Protein AF-A0A8S1QCT7-F1 (afdb_monomer_lite)

Sequence (246 aa):
MRPGEIFQKFISQTQDFIPQKNQSYTLQEDLKIILALKDIDIVQSKNFKEIEENQTVKRTYNSIKNRYMDYLQCLTEQNMEQIAQHLNQQGLVGYMLFSNTQPREFIKIVNLDPKMMEKEKKKLDEELDINKIQKGKIEHRKSNDPTFPKNDFDKFSIEDLDQVFSLLADYKGVPKAYLVERLHQLSGNFEDLDGFLKTNDDTYCFLEEEDHLLKEDHNKESPAIRLLIRKKGISRVQRRLKYLGK

Secondary structure (DSSP, 8-state):
--HHHHHHHHHHTSPPP-PPTTPPPPHHHHHHHHHHHTT-SS--HHHHHHHHHTTSSSS-HHHHHHHHHHTGGG--HHHHHHHHHHHHHHTT-SEEEE-SSSSP-EEEEESS-HHHHHHHHHHHHHHHHHHHHHHTTS--S----TTS----GGG--HHHHHHHHHHHHHHHTS-HHHHHHHHHHTTT-HHHHHHHHHH--TTSSPPHHHHHHHHH---TT-HHHHHHHHHH-HHHHHHHHHHTT-

Radius of gyration: 26.84 Å; chains: 1; bounding box: 62×56×61 Å

Foldseek 3Di:
DQLLVLLCVQLVVDDADDDDPPFADFLSNLSLLCNLCVPPPDDDLVSLVVCCVVPSDVDDSVVSVCCCVQPVVPDDSVNSVQSSVCCVVPNRAFDFDWDPDPSIHTDHTDNDTPVVVVVVVVVVVVVVVVVVVVVVPDPPPDPDDPPDDDPPVVPCDPVNVVVVLVVVCVVLVHDSVVLVVQCVQQLNDPVLSVVCSVPVDCLRGHDPVNVVCLVPDPDCPDPSNVVNCVSNNPVSSVSSNVSVPD

Structure (mmCIF, N/CA/C/O backbone):
data_AF-A0A8S1QCT7-F1
#
_entry.id   AF-A0A8S1QCT7-F1
#
loop_
_atom_site.group_PDB
_atom_site.id
_atom_site.type_symbol
_atom_site.label_atom_id
_atom_site.label_alt_id
_atom_site.label_comp_id
_atom_site.label_asym_id
_atom_site.label_entity_id
_atom_site.label_seq_id
_atom_site.pdbx_PDB_ins_code
_atom_site.Cartn_x
_atom_site.Cartn_y
_atom_site.Cartn_z
_atom_site.occupancy
_atom_site.B_iso_or_equiv
_atom_site.auth_seq_id
_atom_site.auth_comp_id
_atom_site.auth_asym_id
_atom_site.auth_atom_id
_atom_site.pdbx_PDB_model_num
ATOM 1 N N . MET A 1 1 ? -30.820 -7.724 5.650 1.00 58.38 1 MET A N 1
ATOM 2 C CA . MET A 1 1 ? -30.055 -7.163 6.783 1.00 58.38 1 MET A CA 1
ATOM 3 C C . MET A 1 1 ? -29.030 -6.224 6.185 1.00 58.38 1 MET A C 1
ATOM 5 O O . MET A 1 1 ? -28.316 -6.652 5.284 1.00 58.38 1 MET A O 1
ATOM 9 N N . ARG A 1 2 ? -29.016 -4.953 6.584 1.00 77.75 2 ARG A N 1
ATOM 10 C CA . ARG A 1 2 ? -28.026 -3.992 6.073 1.00 77.75 2 ARG A CA 1
ATOM 11 C C . ARG A 1 2 ? -26.628 -4.378 6.585 1.00 77.75 2 ARG A C 1
ATOM 13 O O . ARG A 1 2 ? -26.549 -4.902 7.697 1.00 77.75 2 ARG A O 1
ATOM 20 N N . PRO A 1 3 ? -25.531 -4.112 5.849 1.00 75.88 3 PRO A N 1
ATOM 21 C CA . PRO A 1 3 ? -24.179 -4.475 6.288 1.00 75.88 3 PRO A CA 1
ATOM 22 C C . PRO A 1 3 ? -23.865 -4.037 7.728 1.00 75.88 3 PRO A C 1
ATOM 24 O O . PRO A 1 3 ? -23.393 -4.838 8.529 1.00 75.88 3 PRO A O 1
ATOM 27 N N . GLY A 1 4 ? -24.263 -2.820 8.115 1.00 80.12 4 GLY A N 1
ATOM 28 C CA . GLY A 1 4 ? -24.076 -2.318 9.482 1.00 80.12 4 GLY A CA 1
ATOM 29 C C . GLY A 1 4 ? -24.800 -3.121 10.576 1.00 80.12 4 GLY A C 1
ATOM 30 O O . GLY A 1 4 ? -24.271 -3.263 11.676 1.00 80.12 4 GLY A O 1
ATOM 31 N N . GLU A 1 5 ? -25.969 -3.700 10.288 1.00 84.81 5 GLU A N 1
ATOM 32 C CA . GLU A 1 5 ? -26.709 -4.552 11.237 1.00 84.81 5 GLU A CA 1
ATOM 33 C C . GLU A 1 5 ? -25.980 -5.886 11.457 1.00 84.81 5 GLU A C 1
ATOM 35 O O . GLU A 1 5 ? -25.914 -6.394 12.578 1.00 84.81 5 GLU A O 1
ATOM 40 N N . ILE A 1 6 ? -25.375 -6.431 10.395 1.00 84.62 6 ILE A N 1
ATOM 41 C CA . ILE A 1 6 ? -24.541 -7.637 10.471 1.00 84.62 6 ILE A CA 1
ATOM 42 C C . ILE A 1 6 ? -23.305 -7.343 11.323 1.00 84.62 6 ILE A C 1
ATOM 44 O O . ILE A 1 6 ? -22.967 -8.124 12.210 1.00 84.62 6 ILE A O 1
ATOM 48 N N . PHE A 1 7 ? -22.668 -6.189 11.122 1.00 90.69 7 PHE A N 1
ATOM 49 C CA . PHE A 1 7 ? -21.470 -5.815 11.874 1.00 90.69 7 PHE A CA 1
ATOM 50 C C . PHE A 1 7 ? -21.785 -5.698 13.368 1.00 90.69 7 PHE A C 1
ATOM 52 O O . PHE A 1 7 ? -21.088 -6.290 14.191 1.00 90.69 7 PHE A O 1
ATOM 59 N N . GLN A 1 8 ? -22.876 -5.009 13.723 1.00 89.50 8 GLN A N 1
ATOM 60 C CA . GLN A 1 8 ? -23.321 -4.885 15.114 1.00 89.50 8 GLN A CA 1
ATOM 61 C C . GLN A 1 8 ? -23.615 -6.244 15.752 1.00 89.50 8 GLN A C 1
ATOM 63 O O . GLN A 1 8 ? -23.176 -6.492 16.877 1.00 89.50 8 GLN A O 1
ATOM 68 N N . LYS A 1 9 ? -24.300 -7.140 15.028 1.00 90.19 9 LYS A N 1
ATOM 69 C CA . LYS A 1 9 ? -24.587 -8.500 15.500 1.00 90.19 9 LYS A CA 1
ATOM 70 C C . LYS A 1 9 ? -23.303 -9.221 15.912 1.00 90.19 9 LYS A C 1
ATOM 72 O O . LYS A 1 9 ? -23.226 -9.701 17.038 1.00 90.19 9 LYS A O 1
ATOM 77 N N . PHE A 1 10 ? -22.290 -9.249 15.047 1.00 88.38 10 PHE A N 1
ATOM 78 C CA . PHE A 1 10 ? -21.029 -9.930 15.350 1.00 88.38 10 PHE A CA 1
ATOM 79 C C . PHE A 1 10 ? -20.237 -9.235 16.464 1.00 88.38 10 PHE A C 1
ATOM 81 O O . PHE A 1 10 ? -19.787 -9.897 17.397 1.00 88.38 10 PHE A O 1
ATOM 88 N N . ILE A 1 11 ? -20.110 -7.905 16.430 1.00 89.19 11 ILE A N 1
ATOM 89 C CA . ILE A 1 11 ? -19.357 -7.164 17.454 1.00 89.19 11 ILE A CA 1
ATOM 90 C C . ILE A 1 11 ? -19.970 -7.334 18.851 1.00 89.19 11 ILE A C 1
ATOM 92 O O . ILE A 1 11 ? -19.227 -7.532 19.808 1.00 89.19 11 ILE A O 1
ATOM 96 N N . SER A 1 12 ? -21.302 -7.339 18.973 1.00 86.25 12 SER A N 1
ATOM 97 C CA . SER A 1 12 ? -21.996 -7.501 20.263 1.00 86.25 12 SER A CA 1
ATOM 98 C C . SER A 1 12 ? -21.792 -8.868 20.933 1.00 86.25 12 SER A C 1
ATOM 100 O O . SER A 1 12 ? -21.955 -8.989 22.143 1.00 86.25 12 SER A O 1
ATOM 102 N N . GLN A 1 13 ? -21.429 -9.895 20.161 1.00 82.25 13 GLN A N 1
ATOM 103 C CA . GLN A 1 13 ? -21.280 -11.276 20.635 1.00 82.25 13 GLN A CA 1
ATOM 104 C C . GLN A 1 13 ? -19.834 -11.639 20.991 1.00 82.25 13 GLN A C 1
ATOM 106 O O . GLN A 1 13 ? -19.554 -12.780 21.356 1.00 82.25 13 GLN A O 1
ATOM 111 N N . THR A 1 14 ? -18.905 -10.693 20.862 1.00 78.62 14 THR A N 1
ATOM 112 C CA . THR A 1 14 ? -17.472 -10.990 20.871 1.00 78.62 14 THR A CA 1
ATOM 113 C C . THR A 1 14 ? -16.796 -10.404 22.095 1.00 78.62 14 THR A C 1
ATOM 115 O O . THR A 1 14 ? -17.057 -9.266 22.476 1.00 78.62 14 THR A O 1
ATOM 118 N N . GLN A 1 15 ? -15.896 -11.180 22.699 1.00 74.31 15 GLN A N 1
ATOM 119 C CA . GLN A 1 15 ? -15.052 -10.698 23.787 1.00 74.31 15 GLN A CA 1
ATOM 120 C C . GLN A 1 15 ? -14.052 -9.648 23.290 1.00 74.31 15 GLN A C 1
ATOM 122 O O . GLN A 1 15 ? -13.696 -9.590 22.108 1.00 74.31 15 GLN A O 1
ATOM 127 N N . ASP A 1 16 ? -13.579 -8.812 24.208 1.00 71.44 16 ASP A N 1
ATOM 128 C CA . ASP A 1 16 ? -12.587 -7.803 23.870 1.00 71.44 16 ASP A CA 1
ATOM 129 C C . ASP A 1 16 ? -11.237 -8.432 23.539 1.00 71.44 16 ASP A C 1
ATOM 131 O O . ASP A 1 16 ? -10.590 -9.081 24.362 1.00 71.44 16 ASP A O 1
ATOM 135 N N . PHE A 1 17 ? -10.790 -8.182 22.312 1.00 72.62 17 PHE A N 1
ATOM 136 C CA . PHE A 1 17 ? -9.464 -8.547 21.855 1.00 72.62 17 PHE A CA 1
ATOM 137 C C . PHE A 1 17 ? -8.420 -7.566 22.401 1.00 72.62 17 PHE A C 1
ATOM 139 O O . PHE A 1 17 ? -8.595 -6.345 22.352 1.00 72.62 17 PHE A O 1
ATOM 146 N N . ILE A 1 18 ? -7.312 -8.102 22.919 1.00 70.62 18 ILE A N 1
ATOM 147 C CA . ILE A 1 18 ? -6.161 -7.307 23.354 1.00 70.62 18 ILE A CA 1
ATOM 148 C C . ILE A 1 18 ? -5.083 -7.407 22.272 1.00 70.62 18 ILE A C 1
ATOM 150 O O . ILE A 1 18 ? -4.455 -8.461 22.150 1.00 70.62 18 ILE A O 1
ATOM 154 N N . PRO A 1 19 ? -4.847 -6.341 21.488 1.00 70.12 19 PRO A N 1
ATOM 155 C CA . PRO A 1 19 ? -3.848 -6.371 20.435 1.00 70.12 19 PRO A CA 1
ATOM 156 C C . PRO A 1 19 ? -2.448 -6.505 21.030 1.00 70.12 19 PRO A C 1
ATOM 158 O O . PRO A 1 19 ? -2.099 -5.838 22.007 1.00 70.12 19 PRO A O 1
ATOM 161 N N . GLN A 1 20 ? -1.614 -7.345 20.418 1.00 73.31 20 GLN A N 1
ATOM 162 C CA . GLN A 1 20 ? -0.202 -7.408 20.780 1.00 73.31 20 GLN A CA 1
ATOM 163 C C . GLN A 1 20 ? 0.565 -6.243 20.145 1.00 73.31 20 GLN A C 1
ATOM 165 O O . GLN A 1 20 ? 0.198 -5.696 19.098 1.00 73.31 20 GLN A O 1
ATOM 170 N N . LYS A 1 21 ? 1.687 -5.871 20.767 1.00 68.06 21 LYS A N 1
ATOM 171 C CA . LYS A 1 21 ? 2.562 -4.807 20.266 1.00 68.06 21 LYS A CA 1
ATOM 172 C C . LYS A 1 21 ? 2.997 -5.122 18.826 1.00 68.06 21 LYS A C 1
ATOM 174 O O . LYS A 1 21 ? 3.448 -6.224 18.537 1.00 68.06 21 LYS A O 1
ATOM 179 N N . ASN A 1 22 ? 2.884 -4.135 17.936 1.00 72.69 22 ASN A N 1
ATOM 180 C CA . ASN A 1 22 ? 3.198 -4.212 16.501 1.00 72.69 22 ASN A CA 1
ATOM 181 C C . ASN A 1 22 ? 2.264 -5.057 15.610 1.00 72.69 22 ASN A C 1
ATOM 183 O O . ASN A 1 22 ? 2.519 -5.104 14.403 1.00 72.69 22 ASN A O 1
ATOM 187 N N . GLN A 1 23 ? 1.170 -5.630 16.120 1.00 82.75 23 GLN A N 1
ATOM 188 C CA . GLN A 1 23 ? 0.182 -6.316 15.274 1.00 82.75 23 GLN A CA 1
ATOM 189 C C . GLN A 1 23 ? -0.594 -5.354 14.371 1.00 82.75 23 GLN A C 1
ATOM 191 O O . GLN A 1 23 ? -0.775 -4.171 14.699 1.00 82.75 23 GLN A O 1
ATOM 196 N N . SER A 1 24 ? -1.043 -5.873 13.229 1.00 89.81 24 SER A N 1
ATOM 197 C CA . SER A 1 24 ? -1.979 -5.177 12.340 1.00 89.81 24 SER A CA 1
ATOM 198 C C . SER A 1 24 ? -3.357 -5.009 12.989 1.00 89.81 24 SER A C 1
ATOM 200 O O . SER A 1 24 ? -3.640 -5.623 14.018 1.00 89.81 24 SER A O 1
ATOM 202 N N . TYR A 1 25 ? -4.194 -4.145 12.409 1.00 93.06 25 TYR A N 1
ATOM 203 C CA . TYR A 1 25 ? -5.595 -4.006 12.811 1.00 93.06 25 TYR A CA 1
ATOM 204 C C . TYR A 1 25 ? -6.364 -5.262 12.419 1.00 93.06 25 TYR A C 1
ATOM 206 O O . TYR A 1 25 ? -6.358 -5.653 11.252 1.00 93.06 25 TYR A O 1
ATOM 214 N N . THR A 1 26 ? -6.996 -5.894 13.399 1.00 93.00 26 THR A N 1
ATOM 215 C CA . THR A 1 26 ? -7.905 -7.019 13.165 1.00 93.00 26 THR A CA 1
ATOM 216 C C . THR A 1 26 ? -9.209 -6.537 12.535 1.00 93.00 26 THR A C 1
ATOM 218 O O . THR A 1 26 ? -9.598 -5.377 12.690 1.00 93.00 26 THR A O 1
ATOM 221 N N . LEU A 1 27 ? -9.931 -7.450 11.882 1.00 93.56 27 LEU A N 1
ATOM 222 C CA . LEU A 1 27 ? -11.265 -7.172 11.350 1.00 93.56 27 LEU A CA 1
ATOM 223 C C . LEU A 1 27 ? -12.211 -6.656 12.447 1.00 93.56 27 LEU A C 1
ATOM 225 O O . LEU A 1 27 ? -12.970 -5.722 12.213 1.00 93.56 27 LEU A O 1
ATOM 229 N N . GLN A 1 28 ? -12.129 -7.207 13.662 1.00 92.75 28 GLN A N 1
ATOM 230 C CA . GLN A 1 28 ? -12.916 -6.736 14.805 1.00 92.75 28 GLN A CA 1
ATOM 231 C C . GLN A 1 28 ? -12.634 -5.261 15.133 1.00 9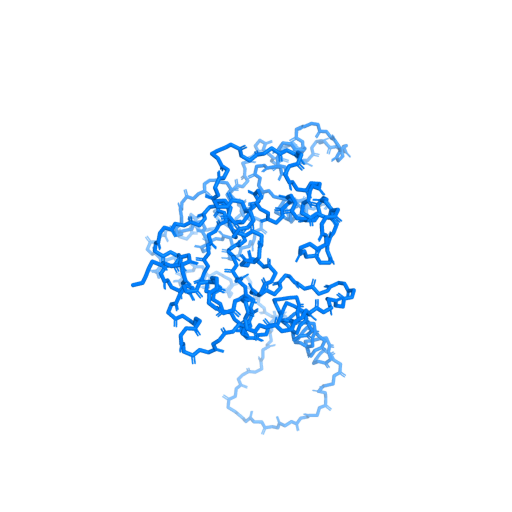2.75 28 GLN A C 1
ATOM 233 O O . GLN A 1 28 ? -13.573 -4.497 15.344 1.00 92.75 28 GLN A O 1
ATOM 238 N N . GLU A 1 29 ? -11.363 -4.851 15.179 1.00 93.62 29 GLU A N 1
ATOM 239 C CA . GLU A 1 29 ? -10.982 -3.458 15.452 1.00 93.62 29 GLU A CA 1
ATOM 240 C C . GLU A 1 29 ? -11.467 -2.513 14.347 1.00 93.62 29 GLU A C 1
ATOM 242 O O . GLU A 1 29 ? -12.072 -1.485 14.651 1.00 93.62 29 GLU A O 1
ATOM 247 N N . ASP A 1 30 ? -11.254 -2.877 13.078 1.00 94.69 30 ASP A N 1
ATOM 248 C CA . ASP A 1 30 ? -11.697 -2.069 11.936 1.00 94.69 30 ASP A CA 1
ATOM 249 C C . ASP A 1 30 ? -13.226 -1.880 11.951 1.00 94.69 30 ASP A C 1
ATOM 251 O O . ASP A 1 30 ? -13.719 -0.759 11.813 1.00 94.69 30 ASP A O 1
ATOM 255 N N . LEU A 1 31 ? -13.992 -2.944 12.217 1.00 94.12 31 LEU A N 1
ATOM 256 C CA . LEU A 1 31 ? -15.453 -2.878 12.312 1.00 94.12 31 LEU A CA 1
ATOM 257 C C . LEU A 1 31 ? -15.944 -2.041 13.496 1.00 94.12 31 LEU A C 1
ATOM 259 O O . LEU A 1 31 ? -16.925 -1.309 13.354 1.00 94.12 31 LEU A O 1
ATOM 263 N N . LYS A 1 32 ? -15.275 -2.110 14.655 1.00 93.62 32 LYS A N 1
ATOM 264 C CA . LYS A 1 32 ? -15.597 -1.247 15.802 1.00 93.62 32 LYS A CA 1
ATOM 265 C C . LYS A 1 32 ? -15.405 0.233 15.454 1.00 93.62 32 LYS A C 1
ATOM 267 O O . LYS A 1 32 ? -16.262 1.041 15.801 1.00 93.62 32 LYS A O 1
ATOM 272 N N . ILE A 1 33 ? -14.333 0.582 14.736 1.00 94.44 33 ILE A N 1
ATOM 273 C CA . ILE A 1 33 ? -14.080 1.961 14.283 1.00 94.44 33 ILE A CA 1
ATOM 274 C C . ILE A 1 33 ? -15.162 2.412 13.295 1.00 94.44 33 ILE A C 1
ATOM 276 O O . ILE A 1 33 ? -15.730 3.487 13.469 1.00 94.44 33 ILE A O 1
ATOM 280 N N . ILE A 1 34 ? -15.485 1.583 12.295 1.00 93.38 34 ILE A N 1
ATOM 281 C CA . ILE A 1 34 ? -16.537 1.878 11.309 1.00 93.38 34 ILE A CA 1
ATOM 282 C C . ILE A 1 34 ? -17.877 2.127 12.009 1.00 93.38 34 ILE A C 1
ATOM 284 O O . ILE A 1 34 ? -18.551 3.112 11.724 1.00 93.38 34 ILE A O 1
ATOM 288 N N . LEU A 1 35 ? -18.258 1.266 12.957 1.00 92.62 35 LEU A N 1
ATOM 289 C CA . LEU A 1 35 ? -19.513 1.405 13.695 1.00 92.62 35 LEU A CA 1
ATOM 290 C C . LEU A 1 35 ? -19.541 2.629 14.613 1.00 92.62 35 LEU A C 1
ATOM 292 O O . LEU A 1 35 ? -20.599 3.236 14.748 1.00 92.62 35 LEU A O 1
ATOM 296 N N . ALA A 1 36 ? -18.413 2.997 15.225 1.00 92.38 36 ALA A N 1
ATOM 297 C CA . ALA A 1 36 ? -18.314 4.192 16.063 1.00 92.38 36 ALA A CA 1
ATOM 298 C C . ALA A 1 36 ? -18.459 5.492 15.256 1.00 92.38 36 ALA A C 1
ATOM 300 O O . ALA A 1 36 ? -18.886 6.507 15.798 1.00 92.38 36 ALA A O 1
ATOM 301 N N . LEU A 1 37 ? -18.114 5.459 13.966 1.00 92.12 37 LEU A N 1
ATOM 302 C CA . LEU A 1 37 ? -18.153 6.618 13.073 1.00 92.12 37 LEU A CA 1
ATOM 303 C C . LEU A 1 37 ? -19.365 6.636 12.131 1.00 92.12 37 LEU A C 1
ATOM 305 O O . LEU A 1 37 ? -19.543 7.607 11.404 1.00 92.12 37 LEU A O 1
ATOM 309 N N . LYS A 1 38 ? -20.211 5.598 12.148 1.00 87.50 38 LYS A N 1
ATOM 310 C CA . LYS A 1 38 ? -21.277 5.394 11.151 1.00 87.50 38 LYS A CA 1
ATOM 311 C C . LYS A 1 38 ? -22.330 6.513 11.105 1.00 87.50 38 LYS A C 1
ATOM 313 O O . LYS A 1 38 ? -22.911 6.738 10.053 1.00 87.50 38 LYS A O 1
ATOM 318 N N . ASP A 1 39 ? -22.588 7.160 12.243 1.00 85.88 39 ASP A N 1
ATOM 319 C CA . ASP A 1 39 ? -23.624 8.191 12.400 1.00 85.88 39 ASP A CA 1
ATOM 320 C C . ASP A 1 39 ? -23.020 9.614 12.370 1.00 85.88 39 ASP A C 1
ATOM 322 O O . ASP A 1 39 ? -23.688 10.587 12.715 1.00 85.88 39 ASP A O 1
ATOM 326 N N . ILE A 1 40 ? -21.735 9.747 12.015 1.00 87.94 40 ILE A N 1
ATOM 327 C CA . ILE A 1 40 ? -21.024 11.028 11.960 1.00 87.94 40 ILE A CA 1
ATOM 328 C C . ILE A 1 40 ? -20.889 11.466 10.500 1.00 87.94 40 ILE A C 1
ATOM 330 O O . ILE A 1 40 ? -20.082 10.913 9.757 1.00 87.94 40 ILE A O 1
ATOM 334 N N . ASP A 1 41 ? -21.612 12.521 10.121 1.00 81.56 41 ASP A N 1
ATOM 335 C CA . ASP A 1 41 ? -21.573 13.068 8.756 1.00 81.56 41 ASP A CA 1
ATOM 336 C C . ASP A 1 41 ? -20.184 13.599 8.366 1.00 81.56 41 ASP A C 1
ATOM 338 O O . ASP A 1 41 ? -19.719 13.410 7.243 1.00 81.56 41 ASP A O 1
ATOM 342 N N . ILE A 1 42 ? -19.505 14.282 9.296 1.00 87.31 42 ILE A N 1
ATOM 343 C CA . ILE A 1 42 ? -18.172 14.857 9.080 1.00 87.31 42 ILE A CA 1
ATOM 344 C C . ILE A 1 42 ? -17.245 14.387 10.192 1.00 87.31 42 ILE A C 1
ATOM 346 O O . ILE A 1 42 ? -17.288 14.890 11.318 1.00 87.31 42 ILE A O 1
ATOM 350 N N . VAL A 1 43 ? -16.374 13.436 9.860 1.00 87.88 43 VAL A N 1
ATOM 351 C CA . VAL A 1 43 ? -15.398 12.892 10.805 1.00 87.88 43 VAL A CA 1
ATOM 352 C C . VAL A 1 43 ? -14.306 13.923 11.092 1.00 87.88 43 VAL A C 1
ATOM 354 O O . VAL A 1 43 ? -13.615 14.412 10.199 1.00 87.88 43 VAL A O 1
ATOM 357 N N . GLN A 1 44 ? -14.137 14.253 12.369 1.00 89.06 44 GLN A N 1
ATOM 358 C CA . GLN A 1 44 ? -13.178 15.230 12.872 1.00 89.06 44 GLN A CA 1
ATOM 359 C C . GLN A 1 44 ? -12.184 14.585 13.841 1.00 89.06 44 GLN A C 1
ATOM 361 O O . GLN A 1 44 ? -12.415 13.520 14.410 1.00 89.06 44 GLN A O 1
ATOM 366 N N . SER A 1 45 ? -11.078 15.287 14.114 1.00 88.88 45 SER A N 1
ATOM 367 C CA . SER A 1 45 ? -10.047 14.814 15.053 1.00 88.88 45 SER A CA 1
ATOM 368 C C . SER A 1 45 ? -10.596 14.481 16.451 1.00 88.88 45 SER A C 1
ATOM 370 O O . SER A 1 45 ? -10.078 13.586 17.109 1.00 88.88 45 SER A O 1
ATOM 372 N N . LYS A 1 46 ? -11.656 15.159 16.911 1.00 91.44 46 LYS A N 1
ATOM 373 C CA . LYS A 1 46 ? -12.291 14.861 18.207 1.00 91.44 46 LYS A CA 1
ATOM 374 C C . LYS A 1 46 ? -12.876 13.444 18.270 1.00 91.44 46 LYS A C 1
ATOM 376 O O . LYS A 1 46 ? -12.724 12.784 19.287 1.00 91.44 46 LYS A O 1
ATOM 381 N N . ASN A 1 47 ? -13.427 12.938 17.164 1.00 92.56 47 ASN A N 1
ATOM 382 C CA . ASN A 1 47 ? -14.076 11.628 17.136 1.00 92.56 47 ASN A CA 1
ATOM 383 C C . ASN A 1 47 ? -13.064 10.499 17.370 1.00 92.56 47 ASN A C 1
ATOM 385 O O . ASN A 1 47 ? -13.350 9.536 18.069 1.00 92.56 47 ASN A O 1
ATOM 389 N N . PHE A 1 48 ? -11.839 10.632 16.855 1.00 94.94 48 PHE A N 1
ATOM 390 C CA . PHE A 1 48 ? -10.793 9.636 17.107 1.00 94.94 48 PHE A CA 1
ATOM 391 C C . PHE A 1 48 ? -10.263 9.684 18.546 1.00 94.94 48 PHE A C 1
ATOM 393 O O . PHE A 1 48 ? -9.828 8.653 19.054 1.00 94.94 48 PHE A O 1
ATOM 400 N N . LYS A 1 49 ? -10.281 10.859 19.198 1.00 92.62 49 LYS A N 1
ATOM 401 C CA . LYS A 1 49 ? -9.934 10.973 20.624 1.00 92.62 49 LYS A CA 1
ATOM 402 C C . LYS A 1 49 ? -10.986 10.286 21.483 1.00 92.62 49 LYS A C 1
ATOM 404 O O . LYS A 1 49 ? -10.625 9.485 22.329 1.00 92.62 49 LYS A O 1
ATOM 409 N N . GLU A 1 50 ? -12.265 10.511 21.192 1.00 93.12 50 GLU A N 1
ATOM 410 C CA . GLU A 1 50 ? -13.373 9.833 21.874 1.00 93.12 50 GLU A CA 1
ATOM 411 C C . GLU A 1 50 ? -13.273 8.304 21.734 1.00 93.12 50 GLU A C 1
ATOM 413 O O . GLU A 1 50 ? -13.469 7.586 22.707 1.00 93.12 50 GLU A O 1
ATOM 418 N N . ILE A 1 51 ? -12.905 7.781 20.557 1.00 93.44 51 ILE A N 1
ATOM 419 C CA . ILE A 1 51 ? -12.704 6.332 20.348 1.00 93.44 51 ILE A CA 1
ATOM 420 C C . ILE A 1 51 ? -11.573 5.777 21.236 1.00 93.44 51 ILE A C 1
ATOM 422 O O . ILE A 1 51 ? -11.722 4.681 21.789 1.00 93.44 51 ILE A O 1
ATOM 426 N N . GLU A 1 52 ? -10.461 6.509 21.376 1.00 93.06 52 GLU A N 1
ATOM 427 C CA . GLU A 1 52 ? -9.337 6.147 22.256 1.00 93.06 52 GLU A CA 1
ATOM 428 C C . GLU A 1 52 ? -9.724 6.245 23.741 1.00 93.06 52 GLU A C 1
ATOM 430 O O . GLU A 1 52 ? -9.503 5.302 24.503 1.00 93.06 52 GLU A O 1
ATOM 435 N N . GLU A 1 53 ? -10.334 7.356 24.156 1.00 92.94 53 GLU A N 1
ATOM 436 C CA . GLU A 1 53 ? -10.754 7.619 25.538 1.00 92.94 53 GLU A CA 1
ATOM 437 C C . GLU A 1 53 ? -11.803 6.605 26.008 1.00 92.94 53 GLU A C 1
ATOM 439 O O . GLU A 1 53 ? -11.675 6.039 27.094 1.00 92.94 53 GLU A O 1
ATOM 444 N N . ASN A 1 54 ? -12.771 6.276 25.148 1.00 91.69 54 ASN A N 1
ATOM 445 C CA . ASN A 1 54 ? -13.784 5.253 25.408 1.00 91.69 54 ASN A CA 1
ATOM 446 C C . ASN A 1 54 ? -13.235 3.821 25.321 1.00 91.69 54 ASN A C 1
ATOM 448 O O . ASN A 1 54 ? -13.992 2.871 25.510 1.00 91.69 54 ASN A O 1
ATOM 452 N N . GLN A 1 55 ? -11.948 3.642 24.992 1.00 88.75 55 GLN A N 1
ATOM 453 C CA . GLN A 1 55 ? -11.310 2.333 24.825 1.00 88.75 55 GLN A CA 1
ATOM 454 C C . GLN A 1 55 ? -12.070 1.420 23.847 1.00 88.75 55 GLN A C 1
ATOM 456 O O . GLN A 1 55 ? -12.073 0.198 23.991 1.00 88.75 55 GLN A O 1
ATOM 461 N N . THR A 1 56 ? -12.699 2.006 22.819 1.00 88.75 56 THR A N 1
ATOM 462 C CA . THR A 1 56 ? -13.471 1.247 21.816 1.00 88.75 56 THR A CA 1
ATOM 463 C C . THR A 1 56 ? -12.562 0.247 21.098 1.00 88.75 56 THR A C 1
ATOM 465 O O . THR A 1 56 ? -12.924 -0.910 20.873 1.00 88.75 56 THR A O 1
ATOM 468 N N . VAL A 1 57 ? -11.339 0.684 20.796 1.00 90.12 57 VAL A N 1
ATOM 469 C CA . VAL A 1 57 ? -10.223 -0.158 20.368 1.00 90.12 57 VAL A CA 1
ATOM 470 C C . VAL A 1 57 ? -8.992 0.203 21.195 1.00 90.12 57 VAL A C 1
ATOM 472 O O . VAL A 1 57 ? -8.769 1.370 21.508 1.00 90.12 57 VAL A O 1
ATOM 475 N N . LYS A 1 58 ? -8.159 -0.785 21.538 1.00 90.50 58 LYS A N 1
ATOM 476 C CA . LYS A 1 58 ? -6.933 -0.577 22.335 1.00 90.50 58 LYS A CA 1
ATOM 477 C C . LYS A 1 58 ? -5.781 -0.057 21.462 1.00 90.50 58 LYS A C 1
ATOM 479 O O . LYS A 1 58 ? -4.725 -0.683 21.357 1.00 90.50 58 LYS A O 1
ATOM 484 N N . ARG A 1 59 ? -6.007 1.066 20.777 1.00 90.56 59 ARG A N 1
ATOM 485 C CA . ARG A 1 59 ? -5.072 1.727 19.852 1.00 90.56 59 ARG A CA 1
ATOM 486 C C . ARG A 1 59 ? -5.022 3.220 20.147 1.00 90.56 59 ARG A C 1
ATOM 488 O O . ARG A 1 59 ? -5.959 3.772 20.704 1.00 90.56 59 ARG A O 1
ATOM 495 N N . THR A 1 60 ? -3.923 3.863 19.759 1.00 91.94 60 THR A N 1
ATOM 496 C CA . THR A 1 60 ? -3.745 5.294 20.018 1.00 91.94 60 THR A CA 1
ATOM 497 C C . THR A 1 60 ? -4.540 6.155 19.042 1.00 91.94 60 THR A C 1
ATOM 499 O O . THR A 1 60 ? -4.732 5.753 17.889 1.00 91.94 60 THR A O 1
ATOM 502 N N . TYR A 1 61 ? -4.900 7.375 19.448 1.00 94.19 61 TYR A N 1
ATOM 503 C CA . TYR A 1 61 ? -5.587 8.364 18.604 1.00 94.19 61 TYR A CA 1
ATOM 504 C C . TYR A 1 61 ? -4.955 8.496 17.208 1.00 94.19 61 TYR A C 1
ATOM 506 O O . TYR A 1 61 ? -5.635 8.375 16.188 1.00 94.19 61 TYR A O 1
ATOM 514 N N . ASN A 1 62 ? -3.630 8.683 17.147 1.00 93.19 62 ASN A N 1
ATOM 515 C CA . ASN A 1 62 ? -2.913 8.847 15.877 1.00 93.19 62 ASN A CA 1
ATOM 516 C C . ASN A 1 62 ? -3.004 7.594 14.998 1.00 93.19 62 ASN A C 1
ATOM 518 O O . ASN A 1 62 ? -3.100 7.695 13.777 1.00 93.19 62 ASN A O 1
ATOM 522 N N . SER A 1 63 ? -2.974 6.408 15.610 1.00 93.00 63 SER A N 1
ATOM 523 C CA . SER A 1 63 ? -3.061 5.154 14.869 1.00 93.00 63 SER A CA 1
ATOM 524 C C . SER A 1 63 ? -4.451 4.961 14.262 1.00 93.00 63 SER A C 1
ATOM 526 O O . SER A 1 63 ? -4.543 4.601 13.089 1.00 93.00 63 SER A O 1
ATOM 528 N N . ILE A 1 64 ? -5.504 5.254 15.029 1.00 94.19 64 ILE A N 1
ATOM 529 C CA . ILE A 1 64 ? -6.901 5.159 14.585 1.00 94.19 64 ILE A CA 1
ATOM 530 C C . ILE A 1 64 ? -7.159 6.160 13.458 1.00 94.19 64 ILE A C 1
ATOM 532 O O . ILE A 1 64 ? -7.684 5.789 12.410 1.00 94.19 64 ILE A O 1
ATOM 536 N N . LYS A 1 65 ? -6.728 7.415 13.640 1.00 92.88 65 LYS A N 1
ATOM 537 C CA . LYS A 1 65 ? -6.869 8.474 12.637 1.00 92.88 65 LYS A CA 1
ATOM 538 C C . LYS A 1 65 ? -6.232 8.079 11.306 1.00 92.88 65 LYS A C 1
ATOM 540 O O . LYS A 1 65 ? -6.894 8.151 10.277 1.00 92.88 65 LYS A O 1
ATOM 545 N N . ASN A 1 66 ? -4.976 7.629 11.320 1.00 91.44 66 ASN A N 1
ATOM 546 C CA . ASN A 1 66 ? -4.293 7.220 10.091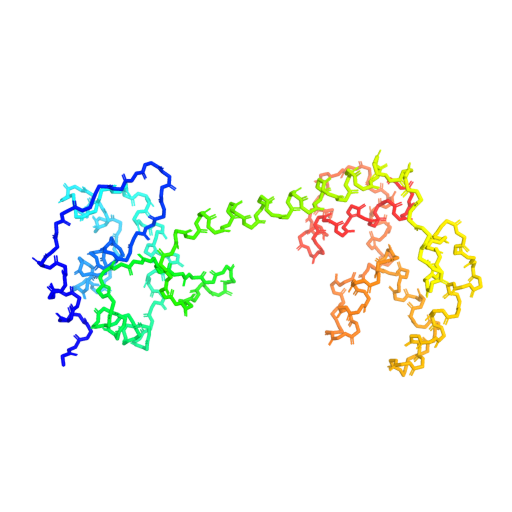 1.00 91.44 66 ASN A CA 1
ATOM 547 C C . ASN A 1 66 ? -4.976 6.003 9.455 1.00 91.44 66 ASN A C 1
ATOM 549 O O . ASN A 1 66 ? -5.155 5.964 8.243 1.00 91.44 66 ASN A O 1
ATOM 553 N N . ARG A 1 67 ? -5.422 5.030 10.265 1.00 92.50 67 ARG A N 1
ATOM 554 C CA . ARG A 1 67 ? -6.161 3.865 9.759 1.00 92.50 67 ARG A CA 1
ATOM 555 C C . ARG A 1 67 ? -7.454 4.279 9.052 1.00 92.50 67 ARG A C 1
ATOM 557 O O . ARG A 1 67 ? -7.755 3.749 7.986 1.00 92.50 67 ARG A O 1
ATOM 564 N N . TYR A 1 68 ? -8.195 5.231 9.607 1.00 91.44 68 TYR A N 1
ATOM 565 C CA . TYR A 1 68 ? -9.428 5.708 8.994 1.00 91.44 68 TYR A CA 1
ATOM 566 C C . TYR A 1 68 ? -9.171 6.507 7.710 1.00 91.44 68 TYR A C 1
ATOM 568 O O . TYR A 1 68 ? -9.709 6.158 6.661 1.00 91.44 68 TYR A O 1
ATOM 576 N N . MET A 1 69 ? -8.314 7.530 7.784 1.00 86.88 69 MET A N 1
ATOM 577 C CA . MET A 1 69 ? -8.059 8.454 6.672 1.00 86.88 69 MET A CA 1
ATOM 578 C C . MET A 1 69 ? -7.380 7.766 5.481 1.00 86.88 69 MET A C 1
ATOM 580 O O . MET A 1 69 ? -7.690 8.067 4.335 1.00 86.88 69 MET A O 1
ATOM 584 N N . ASP A 1 70 ? -6.472 6.823 5.719 1.00 85.00 70 ASP A N 1
ATOM 585 C CA . ASP A 1 70 ? -5.745 6.195 4.613 1.00 85.00 70 ASP A CA 1
ATOM 586 C C . ASP A 1 70 ? -6.506 5.010 4.001 1.00 85.00 70 ASP A C 1
ATOM 588 O O . ASP A 1 70 ? -6.241 4.656 2.854 1.00 85.00 70 ASP A O 1
ATOM 592 N N . TYR A 1 71 ? -7.408 4.368 4.756 1.00 89.00 71 TYR A N 1
ATOM 593 C CA . TYR A 1 71 ? -7.986 3.077 4.368 1.00 89.00 71 TYR A CA 1
ATOM 594 C C . TYR A 1 71 ? -9.512 3.029 4.487 1.00 89.00 71 TYR A C 1
ATOM 596 O O . TYR A 1 71 ? -10.194 2.774 3.498 1.00 89.00 71 TYR A O 1
ATOM 604 N N . LEU A 1 72 ? -10.064 3.236 5.689 1.00 90.25 72 LEU A N 1
ATOM 605 C CA . LEU A 1 72 ? -11.478 2.927 5.950 1.00 90.25 72 LEU A CA 1
ATOM 606 C C . LEU A 1 72 ? -12.444 3.912 5.283 1.00 90.25 72 LEU A C 1
ATOM 608 O O . LEU A 1 72 ? -13.521 3.501 4.865 1.00 90.25 72 LEU A O 1
ATOM 612 N N . GLN A 1 73 ? -12.060 5.184 5.136 1.00 86.75 73 GLN A N 1
ATOM 613 C CA . GLN A 1 73 ? -12.919 6.190 4.498 1.00 86.75 73 GLN A CA 1
ATOM 614 C C . GLN A 1 73 ? -13.179 5.918 3.005 1.00 86.75 73 GLN A C 1
ATOM 616 O O . GLN A 1 73 ? -14.128 6.454 2.443 1.00 86.75 73 GLN A O 1
ATOM 621 N N . CYS A 1 74 ? -12.343 5.095 2.363 1.00 85.81 74 CYS A N 1
ATOM 622 C CA . CYS A 1 74 ? -12.448 4.753 0.944 1.00 85.81 74 CYS A CA 1
ATOM 623 C C . CYS A 1 74 ? -13.323 3.513 0.687 1.00 85.81 74 CYS A C 1
ATOM 625 O O . CYS A 1 74 ? -13.411 3.057 -0.453 1.00 85.81 74 CYS A O 1
ATOM 627 N N . LEU A 1 75 ? -13.926 2.922 1.726 1.00 89.31 75 LEU A N 1
ATOM 628 C CA . LEU A 1 75 ? -14.757 1.729 1.578 1.00 89.31 75 LEU A CA 1
ATOM 629 C C . LEU A 1 75 ? -16.067 2.061 0.860 1.00 89.31 75 LEU A C 1
ATOM 631 O O . LEU A 1 75 ? -16.854 2.891 1.306 1.00 89.31 75 LEU A O 1
ATOM 635 N N . THR A 1 76 ? -16.309 1.359 -0.242 1.00 90.12 76 THR A N 1
ATOM 636 C CA . THR A 1 76 ? -17.549 1.449 -1.020 1.00 90.12 76 THR A CA 1
ATOM 637 C C . THR A 1 76 ? -18.630 0.522 -0.461 1.00 90.12 76 THR A C 1
ATOM 639 O O . THR A 1 76 ? -18.340 -0.406 0.298 1.00 90.12 76 THR A O 1
ATOM 642 N N . GLU A 1 77 ? -19.881 0.704 -0.892 1.00 88.94 77 GLU A N 1
ATOM 643 C CA . GLU A 1 77 ? -20.985 -0.205 -0.541 1.00 88.94 77 GLU A CA 1
ATOM 644 C C . GLU A 1 77 ? -20.681 -1.662 -0.921 1.00 88.94 77 GLU A C 1
ATOM 646 O O . GLU A 1 77 ? -20.905 -2.569 -0.119 1.00 88.94 77 GLU A O 1
ATOM 651 N N . GLN A 1 78 ? -20.060 -1.886 -2.084 1.00 90.56 78 GLN A N 1
ATOM 652 C CA . GLN A 1 78 ? -19.634 -3.219 -2.519 1.00 90.56 78 GLN A CA 1
ATOM 653 C C . GLN A 1 78 ? -18.616 -3.841 -1.553 1.00 90.56 78 GLN A C 1
ATOM 655 O O . GLN A 1 78 ? -18.682 -5.036 -1.265 1.00 90.56 78 GLN A O 1
ATOM 660 N N . ASN A 1 79 ? -17.691 -3.048 -1.000 1.00 92.50 79 ASN A N 1
ATOM 661 C CA . ASN A 1 79 ? -16.757 -3.552 0.010 1.00 92.50 79 ASN A CA 1
ATOM 662 C C . ASN A 1 79 ? -17.493 -3.934 1.299 1.00 92.50 79 ASN A C 1
ATOM 664 O O . ASN A 1 79 ? -17.196 -4.968 1.894 1.00 92.50 79 ASN A O 1
ATOM 668 N N . MET A 1 80 ? -18.483 -3.139 1.708 1.00 92.06 80 MET A N 1
ATOM 669 C CA . MET A 1 80 ? -19.289 -3.413 2.901 1.00 92.06 80 MET A CA 1
ATOM 670 C C . MET A 1 80 ? -20.094 -4.709 2.756 1.00 92.06 80 MET A C 1
ATOM 672 O O . MET A 1 80 ? -20.178 -5.491 3.706 1.00 92.06 80 MET A O 1
ATOM 676 N N . GLU A 1 81 ? -20.631 -4.981 1.567 1.00 92.25 81 GLU A N 1
ATOM 677 C CA . GLU A 1 81 ? -21.293 -6.249 1.251 1.00 92.25 81 GLU A CA 1
ATOM 678 C C . GLU A 1 81 ? -20.329 -7.438 1.303 1.00 92.25 81 GLU A C 1
ATOM 680 O O . GLU A 1 81 ? -20.651 -8.453 1.920 1.00 92.25 81 GLU A O 1
ATOM 685 N N . GLN A 1 82 ? -19.129 -7.311 0.730 1.00 92.44 82 GLN A N 1
ATOM 686 C CA . GLN A 1 82 ? -18.103 -8.361 0.791 1.00 92.44 82 GLN A CA 1
ATOM 687 C C . GLN A 1 82 ? -17.694 -8.679 2.235 1.00 92.44 82 GLN A C 1
ATOM 689 O O . GLN A 1 82 ? -17.583 -9.846 2.614 1.00 92.44 82 GLN A O 1
ATOM 694 N N . ILE A 1 83 ? -17.519 -7.650 3.068 1.00 93.94 83 ILE A N 1
ATOM 695 C CA . ILE A 1 83 ? -17.208 -7.821 4.491 1.00 93.94 83 ILE A CA 1
ATOM 696 C C . ILE A 1 83 ? -18.366 -8.530 5.202 1.00 93.94 83 ILE A C 1
ATOM 698 O O . ILE A 1 83 ? -18.143 -9.473 5.958 1.00 93.94 83 ILE A O 1
ATOM 702 N N . ALA A 1 84 ? -19.611 -8.134 4.933 1.00 92.62 84 ALA A N 1
ATOM 703 C CA . ALA A 1 84 ? -20.787 -8.777 5.512 1.00 92.62 84 ALA A CA 1
ATOM 704 C C . ALA A 1 84 ? -20.921 -10.254 5.098 1.00 92.62 84 ALA A C 1
ATOM 706 O O . ALA A 1 84 ? -21.274 -11.100 5.924 1.00 92.62 84 ALA A O 1
ATOM 707 N N . GLN A 1 85 ? -20.617 -10.580 3.839 1.00 92.38 85 GLN A N 1
ATOM 708 C CA . GLN A 1 85 ? -20.579 -11.960 3.353 1.00 92.38 85 GLN A CA 1
ATOM 709 C C . GLN A 1 85 ? -19.512 -12.780 4.086 1.00 92.38 85 GLN A C 1
ATOM 711 O O . GLN A 1 85 ? -19.822 -13.872 4.565 1.00 92.38 85 GLN A O 1
ATOM 716 N N . HIS A 1 86 ? -18.299 -12.239 4.247 1.00 92.94 86 HIS A N 1
ATOM 717 C CA . HIS A 1 86 ? -17.232 -12.891 5.016 1.00 92.94 86 HIS A CA 1
ATOM 718 C C . HIS A 1 86 ? -17.654 -13.156 6.459 1.00 92.94 86 HIS A C 1
ATOM 720 O O . HIS A 1 86 ? -17.499 -14.275 6.940 1.00 92.94 86 HIS A O 1
ATOM 726 N N . LEU A 1 87 ? -18.246 -12.167 7.135 1.00 91.81 87 LEU A N 1
ATOM 727 C CA . LEU A 1 87 ? -18.709 -12.321 8.517 1.00 91.81 87 LEU A CA 1
ATOM 728 C C . LEU A 1 87 ? -19.697 -13.481 8.662 1.00 91.81 87 LEU A C 1
ATOM 730 O O . LEU A 1 87 ? -19.566 -14.287 9.578 1.00 91.81 87 LEU A O 1
ATOM 734 N N . ASN A 1 88 ? -20.648 -13.618 7.738 1.00 90.38 88 ASN A N 1
ATOM 735 C CA . ASN A 1 88 ? -21.611 -14.719 7.775 1.00 90.38 88 ASN A CA 1
ATOM 736 C C . ASN A 1 88 ? -20.971 -16.099 7.545 1.00 90.38 88 ASN A C 1
ATOM 738 O O . ASN A 1 88 ? -21.512 -17.092 8.025 1.00 90.38 88 ASN A O 1
ATOM 742 N N . GLN A 1 89 ? -19.852 -16.174 6.821 1.00 90.06 89 GLN A N 1
ATOM 743 C CA . GLN A 1 89 ? -19.179 -17.435 6.491 1.00 90.06 89 GLN A CA 1
ATOM 744 C C . GLN A 1 89 ? -18.103 -17.833 7.511 1.00 90.06 89 GLN A C 1
ATOM 746 O O . GLN A 1 89 ? -17.990 -19.006 7.853 1.00 90.06 89 GLN A O 1
ATOM 751 N N . GLN A 1 90 ? -17.295 -16.873 7.969 1.00 88.75 90 GLN A N 1
ATOM 752 C CA . GLN A 1 90 ? -16.067 -17.110 8.742 1.00 88.75 90 GLN A CA 1
ATOM 753 C C . GLN A 1 90 ? -16.027 -16.346 10.077 1.00 88.75 90 GLN A C 1
ATOM 755 O O . GLN A 1 90 ? -15.102 -16.527 10.870 1.00 88.75 90 GLN A O 1
ATOM 760 N N . GLY A 1 91 ? -17.022 -15.501 10.358 1.00 89.44 91 GLY A N 1
ATOM 761 C CA . GLY A 1 91 ? -17.057 -14.668 11.556 1.00 89.44 91 GLY A CA 1
ATOM 762 C C . GLY A 1 91 ? -16.018 -13.544 11.534 1.00 89.44 91 GLY A C 1
ATOM 763 O O . GLY A 1 91 ? -15.625 -13.052 10.480 1.00 89.44 91 GLY A O 1
ATOM 764 N N . LEU A 1 92 ? -15.577 -13.115 12.720 1.00 89.31 92 LEU A N 1
ATOM 765 C CA . LEU A 1 92 ? -14.677 -11.963 12.903 1.00 89.31 92 LEU A CA 1
ATOM 766 C C . LEU A 1 92 ? -13.191 -12.271 12.689 1.00 89.31 92 LEU A C 1
ATOM 768 O O . LEU A 1 92 ? -12.340 -11.413 12.932 1.00 89.31 92 LEU A O 1
ATOM 772 N N . VAL A 1 93 ? -12.861 -13.488 12.264 1.00 87.19 93 VAL A N 1
ATOM 773 C CA . VAL A 1 93 ? -11.472 -13.890 12.060 1.00 87.19 93 VAL A CA 1
ATOM 774 C C . VAL A 1 93 ? -10.952 -13.256 10.774 1.00 87.19 93 VAL A C 1
ATOM 776 O O . VAL A 1 93 ? -11.514 -13.455 9.697 1.00 87.19 93 VAL A O 1
ATOM 779 N N . GLY A 1 94 ? -9.862 -12.500 10.903 1.00 90.69 94 GLY A N 1
ATOM 780 C CA . GLY A 1 94 ? -9.092 -11.992 9.778 1.00 90.69 94 GLY A CA 1
ATOM 781 C C . GLY A 1 94 ? -8.671 -10.532 9.907 1.00 90.69 94 GLY A C 1
ATOM 782 O O . GLY A 1 94 ? -8.801 -9.896 10.954 1.00 90.69 94 GLY A O 1
ATOM 783 N N . TYR A 1 95 ? -8.142 -10.020 8.803 1.00 93.19 95 TYR A N 1
ATOM 784 C CA . TYR A 1 95 ? -7.563 -8.693 8.648 1.00 93.19 95 TYR A CA 1
ATOM 785 C C . TYR A 1 95 ? -8.018 -8.113 7.312 1.00 93.19 95 TYR A C 1
ATOM 787 O O . TYR A 1 95 ? -7.984 -8.805 6.291 1.00 93.19 95 TYR A O 1
ATOM 795 N N . MET A 1 96 ? -8.413 -6.841 7.295 1.00 93.38 96 MET A N 1
ATOM 796 C CA . MET A 1 96 ? -8.724 -6.151 6.044 1.00 93.38 96 MET A CA 1
ATOM 797 C C . MET A 1 96 ? -7.427 -5.796 5.312 1.00 93.38 96 MET A C 1
ATOM 799 O O . MET A 1 96 ? -6.611 -5.012 5.817 1.00 93.38 96 MET A O 1
ATOM 803 N N . LEU A 1 97 ? -7.244 -6.371 4.122 1.00 91.00 97 LEU A N 1
ATOM 804 C CA . LEU A 1 97 ? -6.106 -6.110 3.251 1.00 91.00 97 LEU A CA 1
ATOM 805 C C . LEU A 1 97 ? -6.454 -5.014 2.245 1.00 91.00 97 LEU A C 1
ATOM 807 O O . LEU A 1 97 ? -7.458 -5.098 1.538 1.00 91.00 97 LEU A O 1
ATOM 811 N N . PHE A 1 98 ? -5.577 -4.022 2.154 1.00 90.00 98 PHE A N 1
ATOM 812 C CA . PHE A 1 98 ? -5.705 -2.896 1.237 1.00 90.00 98 PHE A CA 1
ATOM 813 C C . PHE A 1 98 ? -4.528 -2.855 0.268 1.00 90.00 98 PHE A C 1
ATOM 815 O O . PHE A 1 98 ? -3.444 -3.358 0.580 1.00 90.00 98 PHE A O 1
ATOM 822 N N . SER A 1 99 ? -4.732 -2.241 -0.893 1.00 85.31 99 SER A N 1
ATOM 823 C CA . SER A 1 99 ? -3.674 -2.016 -1.865 1.00 85.31 99 SER A CA 1
ATOM 824 C C . SER A 1 99 ? -2.625 -1.027 -1.343 1.00 85.31 99 SER A C 1
ATOM 826 O O . SER A 1 99 ? -2.862 -0.183 -0.470 1.00 85.31 99 SER A O 1
ATOM 828 N N . ASN A 1 100 ? -1.417 -1.164 -1.891 1.00 81.44 100 ASN A N 1
ATOM 829 C CA . ASN A 1 100 ? -0.320 -0.222 -1.675 1.00 81.44 100 ASN A CA 1
ATOM 830 C C . ASN A 1 100 ? -0.282 0.881 -2.744 1.00 81.44 100 ASN A C 1
ATOM 832 O O . ASN A 1 100 ? 0.529 1.798 -2.641 1.00 81.44 100 ASN A O 1
ATOM 836 N N . THR A 1 101 ? -1.136 0.789 -3.765 1.00 79.94 101 THR A N 1
ATOM 837 C CA . THR A 1 101 ? -1.328 1.825 -4.782 1.00 79.94 101 THR A CA 1
ATOM 838 C C . THR A 1 101 ? -2.214 2.939 -4.227 1.00 79.94 101 THR A C 1
ATOM 840 O O . THR A 1 101 ? -3.000 2.707 -3.312 1.00 79.94 101 THR A O 1
ATOM 843 N N . GLN A 1 102 ? -2.054 4.164 -4.731 1.00 79.12 102 GLN A N 1
ATOM 844 C CA . GLN A 1 102 ? -2.951 5.277 -4.411 1.00 79.12 102 GLN A CA 1
ATOM 845 C C . GLN A 1 102 ? -3.940 5.485 -5.572 1.00 79.12 102 GLN A C 1
ATOM 847 O O . GLN A 1 102 ? -3.475 5.569 -6.711 1.00 79.12 102 GLN A O 1
ATOM 852 N N . PRO A 1 103 ? -5.259 5.591 -5.311 1.00 77.19 103 PRO A N 1
ATOM 853 C CA . PRO A 1 103 ? -5.911 5.479 -4.001 1.00 77.19 103 PRO A CA 1
ATOM 854 C C . PRO A 1 103 ? -5.830 4.053 -3.433 1.00 77.19 103 PRO A C 1
ATOM 856 O O . PRO A 1 103 ? -5.780 3.077 -4.179 1.00 77.19 103 PRO A O 1
ATOM 859 N N . ARG A 1 104 ? -5.776 3.944 -2.099 1.00 80.19 104 ARG A N 1
ATOM 860 C CA . ARG A 1 104 ? -5.751 2.640 -1.431 1.00 80.19 104 ARG A CA 1
ATOM 861 C C . ARG A 1 104 ? -7.130 2.007 -1.525 1.00 80.19 104 ARG A C 1
ATOM 863 O O . ARG A 1 104 ? -8.106 2.572 -1.041 1.00 80.19 104 ARG A O 1
ATOM 870 N N . GLU A 1 105 ? -7.187 0.820 -2.103 1.00 85.00 105 GLU A N 1
ATOM 871 C CA . GLU A 1 105 ? -8.425 0.085 -2.347 1.00 85.00 105 GLU A CA 1
ATOM 872 C C . GLU A 1 105 ? -8.491 -1.146 -1.452 1.00 85.00 105 GLU A C 1
ATOM 874 O O . GLU A 1 105 ? -7.481 -1.809 -1.203 1.00 85.00 105 GLU A O 1
ATOM 879 N N . PHE A 1 106 ? -9.683 -1.464 -0.952 1.00 91.00 106 PHE A N 1
ATOM 880 C CA . PHE A 1 106 ? -9.906 -2.718 -0.244 1.00 91.00 106 PHE A CA 1
ATOM 881 C C . PHE A 1 106 ? -9.814 -3.888 -1.225 1.00 91.00 106 PHE A C 1
ATOM 883 O O . PHE A 1 106 ? -10.529 -3.926 -2.222 1.00 91.00 106 PHE A O 1
ATOM 890 N N . ILE A 1 107 ? -8.940 -4.850 -0.924 1.00 87.75 107 ILE A N 1
ATOM 891 C CA . ILE A 1 107 ? -8.718 -6.022 -1.774 1.00 87.75 107 ILE A CA 1
ATOM 892 C C . ILE A 1 107 ? -9.584 -7.185 -1.296 1.00 87.75 107 ILE A C 1
ATOM 894 O O . ILE A 1 107 ? -10.325 -7.768 -2.081 1.00 87.75 107 ILE A O 1
ATOM 898 N N . LYS A 1 108 ? -9.424 -7.578 -0.025 1.00 91.94 108 LYS A N 1
ATOM 899 C CA . LYS A 1 108 ? -10.113 -8.723 0.593 1.00 91.94 108 LYS A CA 1
ATOM 900 C C . LYS A 1 108 ? -9.846 -8.799 2.095 1.00 91.94 108 LYS A C 1
ATOM 902 O O . LYS A 1 108 ? -8.963 -8.119 2.616 1.00 91.94 108 LYS A O 1
ATOM 907 N N . ILE A 1 109 ? -10.543 -9.709 2.772 1.00 92.88 109 ILE A N 1
ATOM 908 C CA . ILE A 1 109 ? -10.179 -10.161 4.120 1.00 92.88 109 ILE A CA 1
ATOM 909 C C . ILE A 1 109 ? -9.229 -11.361 4.012 1.00 92.88 109 ILE A C 1
ATOM 911 O O . ILE A 1 109 ? -9.402 -12.239 3.165 1.00 92.88 109 ILE A O 1
ATOM 915 N N . VAL A 1 110 ? -8.194 -11.375 4.849 1.00 90.88 110 VAL A N 1
ATOM 916 C CA . VAL A 1 110 ? -7.214 -12.466 4.955 1.00 90.88 110 VAL A CA 1
ATOM 917 C C . VAL A 1 110 ? -7.144 -12.985 6.385 1.00 90.88 110 VAL A C 1
ATOM 919 O O . VAL A 1 110 ? -7.311 -12.219 7.326 1.00 90.88 110 VAL A O 1
ATOM 922 N N . ASN A 1 111 ? -6.847 -14.272 6.561 1.00 88.69 111 ASN A N 1
ATOM 923 C CA . ASN A 1 111 ? -6.818 -14.900 7.890 1.00 88.69 111 ASN A CA 1
ATOM 924 C C . ASN A 1 111 ? -5.460 -14.763 8.600 1.00 88.69 111 ASN A C 1
ATOM 926 O O . ASN A 1 111 ? -5.373 -14.971 9.806 1.00 88.69 111 ASN A O 1
ATOM 930 N N . LEU A 1 112 ? -4.409 -14.393 7.863 1.00 84.31 112 LEU A N 1
ATOM 931 C CA . LEU A 1 112 ? -3.057 -14.185 8.382 1.00 84.31 112 LEU A CA 1
ATOM 932 C C . LEU A 1 112 ? -2.749 -12.692 8.493 1.00 84.31 112 LEU A C 1
ATOM 934 O O . LEU A 1 112 ? -3.135 -11.914 7.620 1.00 84.31 112 LEU A O 1
ATOM 938 N N . ASP A 1 113 ? -2.020 -12.300 9.543 1.00 84.50 113 ASP A N 1
ATOM 939 C CA . ASP A 1 113 ? -1.607 -10.907 9.742 1.00 84.50 113 ASP A CA 1
ATOM 940 C C . ASP A 1 113 ? -0.784 -10.430 8.522 1.00 84.50 113 ASP A C 1
ATOM 942 O O . ASP A 1 113 ? 0.249 -11.035 8.206 1.00 84.50 113 ASP A O 1
ATOM 946 N N . PRO A 1 114 ? -1.181 -9.333 7.847 1.00 83.69 114 PRO A N 1
ATOM 947 C CA . PRO A 1 114 ? -0.457 -8.785 6.702 1.00 83.69 114 PRO A CA 1
ATOM 948 C C . PRO A 1 114 ? 1.033 -8.535 6.961 1.00 83.69 114 PRO A C 1
ATOM 950 O O . PRO A 1 114 ? 1.861 -8.770 6.083 1.00 83.69 114 PRO A O 1
ATOM 953 N N . LYS A 1 115 ? 1.404 -8.120 8.179 1.00 83.50 115 LYS A N 1
ATOM 954 C CA . LYS A 1 115 ? 2.810 -7.910 8.555 1.00 83.50 115 LYS A CA 1
ATOM 955 C C . LYS A 1 115 ? 3.575 -9.217 8.709 1.00 83.50 115 LYS A C 1
ATOM 957 O O . LYS A 1 115 ? 4.787 -9.223 8.509 1.00 83.50 115 LYS A O 1
ATOM 962 N N . MET A 1 116 ? 2.905 -10.302 9.095 1.00 78.00 116 MET A N 1
ATOM 963 C CA . MET A 1 116 ? 3.522 -11.630 9.136 1.00 78.00 116 MET A CA 1
ATOM 964 C C . MET A 1 116 ? 3.747 -12.142 7.719 1.00 78.00 116 MET A C 1
ATOM 966 O O . MET A 1 116 ? 4.865 -12.537 7.414 1.00 78.00 116 MET A O 1
ATOM 970 N N . MET A 1 117 ? 2.758 -12.003 6.830 1.00 72.50 117 MET A N 1
ATOM 971 C CA . MET A 1 117 ? 2.914 -12.368 5.418 1.00 72.50 117 MET A CA 1
ATOM 972 C C . MET A 1 117 ? 4.044 -11.583 4.738 1.00 72.50 117 MET A C 1
ATOM 974 O O . MET A 1 117 ? 4.824 -12.155 3.984 1.00 72.50 117 MET A O 1
ATOM 978 N N . GLU A 1 118 ? 4.184 -10.284 5.021 1.00 74.38 118 GLU A N 1
ATOM 979 C CA . GLU A 1 118 ? 5.278 -9.481 4.461 1.00 74.38 118 GLU A CA 1
ATOM 980 C C . GLU A 1 118 ? 6.647 -9.879 5.035 1.00 74.38 118 GLU A C 1
ATOM 982 O O . GLU A 1 118 ? 7.636 -9.907 4.305 1.00 74.38 118 GLU A O 1
ATOM 987 N N . LYS A 1 119 ? 6.718 -10.217 6.329 1.00 71.94 119 LYS A N 1
ATOM 988 C CA . LYS A 1 119 ? 7.948 -10.721 6.959 1.00 71.94 119 LYS A CA 1
ATOM 989 C C . LYS A 1 119 ? 8.341 -12.094 6.437 1.00 71.94 119 LYS A C 1
ATOM 991 O O . LYS A 1 119 ? 9.520 -12.315 6.214 1.00 71.94 119 LYS A O 1
ATOM 996 N N . GLU A 1 120 ? 7.389 -13.003 6.263 1.00 66.69 120 GLU A N 1
ATOM 997 C CA . GLU A 1 120 ? 7.636 -14.326 5.688 1.00 66.69 120 GLU A CA 1
ATOM 998 C C . GLU A 1 120 ? 8.050 -14.214 4.229 1.00 66.69 120 GLU A C 1
ATOM 1000 O O . GLU A 1 120 ? 9.012 -14.856 3.833 1.00 66.69 120 GLU A O 1
ATOM 1005 N N . LYS A 1 121 ? 7.413 -13.326 3.459 1.00 71.44 121 LYS A N 1
ATOM 1006 C CA . LYS A 1 121 ? 7.836 -13.031 2.092 1.00 71.44 121 LYS A CA 1
ATOM 1007 C C . LYS A 1 121 ? 9.261 -12.479 2.052 1.00 71.44 121 LYS A C 1
ATOM 1009 O O . LYS A 1 121 ? 10.075 -13.006 1.312 1.00 71.44 121 LYS A O 1
ATOM 1014 N N . LYS A 1 122 ? 9.591 -11.491 2.893 1.00 72.94 122 LYS A N 1
ATOM 1015 C CA . LYS A 1 122 ? 10.960 -10.956 2.990 1.00 72.94 122 LYS A CA 1
ATOM 1016 C C . LYS A 1 122 ? 11.963 -12.008 3.439 1.00 72.94 122 LYS A C 1
ATOM 1018 O O . LYS A 1 122 ? 13.035 -12.064 2.867 1.00 72.94 122 LYS A O 1
ATOM 1023 N N . LYS A 1 123 ? 11.621 -12.858 4.410 1.00 69.12 123 LYS A N 1
ATOM 1024 C CA . LYS A 1 123 ? 12.475 -13.977 4.827 1.00 69.12 123 LYS A CA 1
ATOM 1025 C C . LYS A 1 123 ? 12.676 -14.988 3.713 1.00 69.12 123 LYS A C 1
ATOM 1027 O O . LYS A 1 123 ? 13.781 -15.473 3.566 1.00 69.12 123 LYS A O 1
ATOM 1032 N N . LEU A 1 124 ? 11.639 -15.302 2.942 1.00 62.31 124 LEU A N 1
ATOM 1033 C CA . LEU A 1 124 ? 11.746 -16.196 1.796 1.00 62.31 124 LEU A CA 1
ATOM 1034 C C . LEU A 1 124 ? 12.607 -15.561 0.700 1.00 62.31 124 LEU A C 1
ATOM 1036 O O . LEU A 1 124 ? 13.469 -16.232 0.154 1.00 62.31 124 LEU A O 1
ATOM 1040 N N . ASP A 1 125 ? 12.421 -14.272 0.415 1.00 66.25 125 ASP A N 1
ATOM 1041 C CA . ASP A 1 125 ? 13.239 -13.522 -0.542 1.00 66.25 125 ASP A CA 1
ATOM 1042 C C . ASP A 1 125 ? 14.706 -13.454 -0.066 1.00 66.25 125 ASP A C 1
ATOM 1044 O O . ASP A 1 125 ? 15.622 -13.704 -0.844 1.00 66.25 125 ASP A O 1
ATOM 1048 N N . GLU A 1 126 ? 14.936 -13.223 1.230 1.00 68.44 126 GLU A N 1
ATOM 1049 C CA . GLU A 1 126 ? 16.252 -13.252 1.876 1.00 68.44 126 GLU A CA 1
ATOM 1050 C C . GLU A 1 126 ? 16.849 -14.664 1.911 1.00 68.44 126 GLU A C 1
ATOM 1052 O O . GLU A 1 126 ? 18.039 -14.805 1.689 1.00 68.44 126 GLU A O 1
ATOM 1057 N N . GLU A 1 127 ? 16.075 -15.726 2.141 1.00 58.34 127 GLU A N 1
ATOM 1058 C CA . GLU A 1 127 ? 16.531 -17.121 2.075 1.00 58.34 127 GLU A CA 1
ATOM 1059 C C . GLU A 1 127 ? 16.811 -17.550 0.636 1.00 58.34 127 GLU A C 1
ATOM 1061 O O . GLU A 1 127 ? 17.728 -18.331 0.401 1.00 58.34 127 GLU A O 1
ATOM 1066 N N . LEU A 1 128 ? 16.068 -17.040 -0.344 1.00 56.03 128 LEU A N 1
ATOM 1067 C CA . LEU A 1 128 ? 16.346 -17.228 -1.765 1.00 56.03 128 LEU A CA 1
ATOM 1068 C C . LEU A 1 128 ? 17.612 -16.472 -2.177 1.00 56.03 128 LEU A C 1
ATOM 1070 O O . LEU A 1 128 ? 18.412 -17.013 -2.941 1.00 56.03 128 LEU A O 1
ATOM 1074 N N . ASP A 1 129 ? 17.856 -15.280 -1.634 1.00 54.94 129 ASP A N 1
ATOM 1075 C CA . ASP A 1 129 ? 19.094 -14.532 -1.856 1.00 54.94 129 ASP A CA 1
ATOM 1076 C C . ASP A 1 129 ? 20.280 -15.111 -1.063 1.00 54.94 129 ASP A C 1
ATOM 1078 O O . ASP A 1 129 ? 21.386 -15.189 -1.591 1.00 54.94 129 ASP A O 1
ATOM 1082 N N . ILE A 1 130 ? 20.075 -15.642 0.145 1.00 51.38 130 ILE A N 1
ATOM 1083 C CA . ILE A 1 130 ? 21.078 -16.405 0.901 1.00 51.38 130 ILE A CA 1
ATOM 1084 C C . ILE A 1 130 ? 21.343 -17.736 0.203 1.00 51.38 130 ILE A C 1
ATOM 1086 O O . ILE A 1 130 ? 22.494 -18.145 0.152 1.00 51.38 130 ILE A O 1
ATOM 1090 N N . ASN A 1 131 ? 20.352 -18.382 -0.413 1.00 45.50 131 ASN A N 1
ATOM 1091 C CA . ASN A 1 131 ? 20.570 -19.550 -1.266 1.00 45.50 131 ASN A CA 1
ATOM 1092 C C . ASN A 1 131 ? 21.262 -19.180 -2.583 1.00 45.50 131 ASN A C 1
ATOM 1094 O O . ASN A 1 131 ? 22.030 -19.993 -3.085 1.00 45.50 131 ASN A O 1
ATOM 1098 N N . LYS A 1 132 ? 21.101 -17.966 -3.127 1.00 48.50 132 LYS A N 1
ATOM 1099 C CA . LYS A 1 132 ? 21.957 -17.464 -4.222 1.00 48.50 132 LYS A CA 1
ATOM 1100 C C . LYS A 1 132 ? 23.392 -17.201 -3.751 1.00 48.50 132 LYS A C 1
ATOM 1102 O O . LYS A 1 132 ? 24.332 -17.544 -4.460 1.00 48.50 132 LYS A O 1
ATOM 1107 N N . ILE A 1 133 ? 23.583 -16.663 -2.545 1.00 45.09 133 ILE A N 1
ATOM 1108 C CA . ILE A 1 133 ? 24.909 -16.379 -1.965 1.00 45.09 133 ILE A CA 1
ATOM 1109 C C . ILE A 1 133 ? 25.607 -17.671 -1.486 1.00 45.09 133 ILE A C 1
ATOM 1111 O O . ILE A 1 133 ? 26.823 -17.802 -1.625 1.00 45.09 133 ILE A O 1
ATOM 1115 N N . GLN A 1 134 ? 24.866 -18.663 -0.986 1.00 40.31 1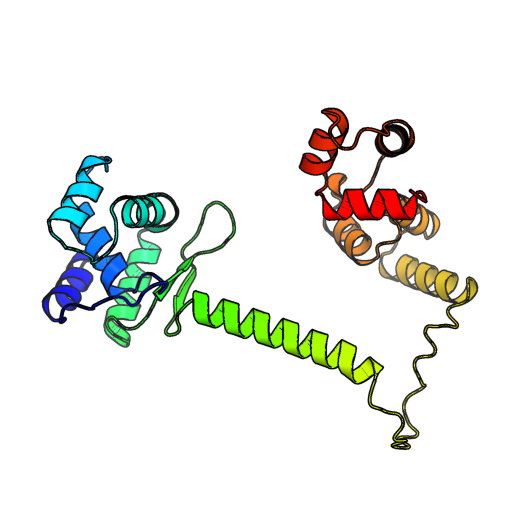34 GLN A N 1
ATOM 1116 C CA . GLN A 1 134 ? 25.372 -19.980 -0.578 1.00 40.31 134 GLN A CA 1
ATOM 1117 C C . GLN A 1 134 ? 25.531 -20.941 -1.763 1.00 40.31 134 GLN A C 1
ATOM 1119 O O . GLN A 1 134 ? 26.491 -21.710 -1.756 1.00 40.31 134 GLN A O 1
ATOM 1124 N N . LYS A 1 135 ? 24.737 -20.828 -2.841 1.00 38.12 135 LYS A N 1
ATOM 1125 C CA . LYS A 1 135 ? 25.079 -21.439 -4.145 1.00 38.12 135 LYS A CA 1
ATOM 1126 C C . LYS A 1 135 ? 26.336 -20.829 -4.774 1.00 38.12 135 LYS A C 1
ATOM 1128 O O . LYS A 1 135 ? 26.961 -21.471 -5.607 1.00 38.12 135 LYS A O 1
ATOM 1133 N N . GLY A 1 136 ? 26.770 -19.651 -4.321 1.00 39.34 136 GLY A N 1
ATOM 1134 C CA . GLY A 1 136 ? 28.098 -19.108 -4.619 1.00 39.34 136 GLY A CA 1
ATOM 1135 C C . GLY A 1 136 ? 29.248 -19.742 -3.820 1.00 39.34 136 GLY A C 1
ATOM 1136 O O . GLY A 1 136 ? 30.407 -19.483 -4.133 1.00 39.34 136 GLY A O 1
ATOM 1137 N N . LYS A 1 137 ? 28.974 -20.559 -2.788 1.00 40.59 137 LYS A N 1
ATOM 1138 C CA . LYS A 1 137 ? 30.018 -21.141 -1.918 1.00 40.59 137 LYS A CA 1
ATOM 1139 C C . LYS A 1 137 ? 29.945 -22.651 -1.692 1.00 40.59 137 LYS A C 1
ATOM 1141 O O . LYS A 1 137 ? 30.921 -23.210 -1.196 1.00 40.59 137 LYS A O 1
ATOM 1146 N N . ILE A 1 138 ? 28.865 -23.334 -2.066 1.00 41.97 138 ILE A N 1
ATOM 1147 C CA . ILE A 1 138 ? 28.748 -24.788 -1.904 1.00 41.97 138 ILE A CA 1
ATOM 1148 C C . ILE A 1 138 ? 28.109 -25.387 -3.157 1.00 41.97 138 ILE A C 1
ATOM 1150 O O . ILE A 1 138 ? 26.907 -25.587 -3.191 1.00 41.97 138 ILE A O 1
ATOM 1154 N N . GLU A 1 139 ? 28.919 -25.664 -4.183 1.00 42.66 139 GLU A N 1
ATOM 1155 C CA . GLU A 1 139 ? 28.773 -26.857 -5.037 1.00 42.66 139 GLU A CA 1
ATOM 1156 C C . GLU A 1 139 ? 29.996 -27.048 -5.959 1.00 42.66 139 GLU A C 1
ATOM 1158 O O . GLU A 1 139 ? 29.923 -27.160 -7.177 1.00 42.66 139 GLU A O 1
ATOM 1163 N N . HIS A 1 140 ? 31.170 -27.224 -5.341 1.00 39.84 140 HIS A N 1
ATOM 1164 C CA . HIS A 1 140 ? 32.125 -28.221 -5.835 1.00 39.84 140 HIS A CA 1
ATOM 1165 C C . HIS A 1 140 ? 31.731 -29.599 -5.285 1.00 39.84 140 HIS A C 1
ATOM 1167 O O . HIS A 1 140 ? 32.467 -30.228 -4.531 1.00 39.84 140 HIS A O 1
ATOM 1173 N N . ARG A 1 141 ? 30.559 -30.102 -5.675 1.00 40.41 141 ARG A N 1
ATOM 1174 C CA . ARG A 1 141 ? 30.330 -31.545 -5.751 1.00 40.41 141 ARG A CA 1
ATOM 1175 C C . ARG A 1 141 ? 29.606 -31.828 -7.051 1.00 40.41 141 ARG A C 1
ATOM 1177 O O . ARG A 1 141 ? 28.424 -31.572 -7.201 1.00 40.41 141 ARG A O 1
ATOM 1184 N N . LYS A 1 142 ? 30.403 -32.329 -7.992 1.00 46.09 142 LYS A N 1
ATOM 1185 C CA . LYS A 1 142 ? 30.004 -32.864 -9.287 1.00 46.09 142 LYS A CA 1
ATOM 1186 C C . LYS A 1 142 ? 28.855 -33.865 -9.102 1.00 46.09 142 LYS A C 1
ATOM 1188 O O . LYS A 1 142 ? 29.110 -35.014 -8.750 1.00 46.09 142 LYS A O 1
ATOM 1193 N N . SER A 1 143 ? 27.625 -33.458 -9.379 1.00 40.34 143 SER A N 1
ATOM 1194 C CA . SER A 1 143 ? 26.640 -34.360 -9.967 1.00 40.34 143 SER A CA 1
ATOM 1195 C C . SER A 1 143 ? 26.766 -34.212 -11.483 1.00 40.34 143 SER A C 1
ATOM 1197 O O . SER A 1 143 ? 26.534 -33.154 -12.061 1.00 40.34 143 SER A O 1
ATOM 1199 N N . ASN A 1 144 ? 27.271 -35.268 -12.118 1.00 39.12 144 ASN A N 1
ATOM 1200 C CA . ASN A 1 144 ? 27.326 -35.378 -13.568 1.00 39.12 144 ASN A CA 1
ATOM 1201 C C . ASN A 1 144 ? 25.906 -35.664 -14.067 1.00 39.12 144 ASN A C 1
ATOM 1203 O O . ASN A 1 144 ? 25.501 -36.822 -14.101 1.00 39.12 144 ASN A O 1
ATOM 1207 N N . ASP A 1 145 ? 25.167 -34.624 -14.437 1.00 42.00 145 ASP A N 1
ATOM 1208 C CA . ASP A 1 145 ? 23.988 -34.762 -15.289 1.00 42.00 145 ASP A CA 1
ATOM 1209 C C . ASP A 1 145 ? 24.394 -34.345 -16.720 1.00 42.00 145 ASP A C 1
ATOM 1211 O O . ASP A 1 145 ? 24.787 -33.192 -16.921 1.00 42.00 145 ASP A O 1
ATOM 1215 N N . PRO A 1 146 ? 24.433 -35.262 -17.708 1.00 46.84 146 PRO A N 1
ATOM 1216 C CA . PRO A 1 146 ? 25.047 -35.004 -19.012 1.00 46.84 146 PRO A CA 1
ATOM 1217 C C . PRO A 1 146 ? 24.173 -34.189 -19.979 1.00 46.84 146 PRO A C 1
ATOM 1219 O O . PRO A 1 146 ? 24.579 -33.983 -21.121 1.00 46.84 146 PRO A O 1
ATOM 1222 N N . THR A 1 147 ? 22.997 -33.715 -19.558 1.00 53.22 147 THR A N 1
ATOM 1223 C CA . THR A 1 147 ? 21.998 -33.125 -20.469 1.00 53.22 147 THR A CA 1
ATOM 1224 C C . THR A 1 147 ? 21.841 -31.602 -20.436 1.00 53.22 147 THR A C 1
ATOM 1226 O O . THR A 1 147 ? 21.064 -31.083 -21.231 1.00 53.22 147 THR A O 1
ATOM 1229 N N . PHE A 1 148 ? 22.582 -30.859 -19.603 1.00 40.38 148 PHE A N 1
ATOM 1230 C CA . PHE A 1 148 ? 22.518 -29.387 -19.593 1.00 40.38 148 PHE A CA 1
ATOM 1231 C C . PHE A 1 148 ? 23.890 -28.731 -19.820 1.00 40.38 148 PHE A C 1
ATOM 1233 O O . PHE A 1 148 ? 24.837 -29.030 -19.085 1.00 40.38 148 PHE A O 1
ATOM 1240 N N . PRO A 1 149 ? 24.031 -27.821 -20.808 1.00 46.47 149 PRO A N 1
ATOM 1241 C CA . PRO A 1 149 ? 25.264 -27.069 -20.990 1.00 46.47 149 PRO A CA 1
ATOM 1242 C C . PRO A 1 149 ? 25.490 -26.158 -19.777 1.00 46.47 149 PRO A C 1
ATOM 1244 O O . PRO A 1 149 ? 24.581 -25.473 -19.306 1.00 46.47 149 PRO A O 1
ATOM 1247 N N . LYS A 1 150 ? 26.712 -26.192 -19.238 1.00 49.03 150 LYS A N 1
ATOM 1248 C CA . LYS A 1 150 ? 27.134 -25.348 -18.116 1.00 49.03 150 LYS A CA 1
ATOM 1249 C C . LYS A 1 150 ? 27.014 -23.876 -18.514 1.00 49.03 150 LYS A C 1
ATOM 1251 O O . LYS A 1 150 ? 27.465 -23.488 -19.586 1.00 49.03 150 LYS A O 1
ATOM 1256 N N . ASN A 1 151 ? 26.420 -23.079 -17.631 1.00 46.12 151 ASN A N 1
ATOM 1257 C CA . ASN A 1 151 ? 26.296 -21.632 -17.771 1.00 46.12 151 ASN A CA 1
ATOM 1258 C C . ASN A 1 151 ? 27.676 -20.952 -17.661 1.00 46.12 151 ASN A C 1
ATOM 1260 O O . ASN A 1 151 ? 28.059 -20.483 -16.591 1.00 46.12 151 ASN A O 1
ATOM 1264 N N . ASP A 1 152 ? 28.404 -20.886 -18.774 1.00 46.97 152 ASP A N 1
ATOM 1265 C CA . ASP A 1 152 ? 29.606 -20.063 -18.958 1.00 46.97 152 ASP A CA 1
ATOM 1266 C C . ASP A 1 152 ? 29.193 -18.594 -19.229 1.00 46.97 152 ASP A C 1
ATOM 1268 O O . ASP A 1 152 ? 29.450 -18.046 -20.299 1.00 46.97 152 ASP A O 1
ATOM 1272 N N . PHE A 1 153 ? 28.529 -17.926 -18.274 1.00 48.94 153 PHE A N 1
ATOM 1273 C CA . PHE A 1 153 ? 28.156 -16.503 -18.428 1.00 48.94 153 PHE A CA 1
ATOM 1274 C C . PHE A 1 153 ? 29.371 -15.558 -18.514 1.00 48.94 153 PHE A C 1
ATOM 1276 O O . PHE A 1 153 ? 29.242 -14.451 -19.028 1.00 48.94 153 PHE A O 1
ATOM 1283 N N . ASP A 1 154 ? 30.557 -16.005 -18.093 1.00 49.19 154 ASP A N 1
ATOM 1284 C CA . ASP A 1 154 ? 31.811 -15.240 -18.195 1.00 49.19 154 ASP A CA 1
ATOM 1285 C C . ASP A 1 154 ? 32.409 -15.221 -19.618 1.00 49.19 154 ASP A C 1
ATOM 1287 O O . ASP A 1 154 ? 33.467 -14.632 -19.841 1.00 49.19 154 ASP A O 1
ATOM 1291 N N . LYS A 1 155 ? 31.744 -15.852 -20.596 1.00 53.06 155 LYS A N 1
ATOM 1292 C CA . LYS A 1 155 ? 32.157 -15.891 -22.007 1.00 53.06 155 LYS A CA 1
ATOM 1293 C C . LYS A 1 155 ? 31.126 -15.300 -22.969 1.00 53.06 155 LYS A C 1
ATOM 1295 O O . LYS A 1 155 ? 31.153 -15.652 -24.140 1.00 53.06 155 LYS A O 1
ATOM 1300 N N . PHE A 1 156 ? 30.240 -14.413 -22.517 1.00 58.06 156 PHE A N 1
ATOM 1301 C CA . PHE A 1 156 ? 29.407 -13.665 -23.462 1.00 58.06 156 PHE A CA 1
ATOM 1302 C C . PHE A 1 156 ? 30.297 -12.762 -24.314 1.00 58.06 156 PHE A C 1
ATOM 1304 O O . PHE A 1 156 ? 30.799 -11.738 -23.839 1.00 58.06 156 PHE A O 1
ATOM 1311 N N . SER A 1 157 ? 30.532 -13.165 -25.560 1.00 68.25 157 SER A N 1
ATOM 1312 C CA . SER A 1 157 ? 31.281 -12.349 -26.500 1.00 68.25 157 SER A CA 1
ATOM 1313 C C . SER A 1 157 ? 30.405 -11.211 -27.030 1.00 68.25 157 SER A C 1
ATOM 1315 O O . SER A 1 157 ? 29.179 -11.190 -26.870 1.00 68.25 157 SER A O 1
ATOM 1317 N N . ILE A 1 158 ? 31.036 -10.229 -27.673 1.00 71.19 158 ILE A N 1
ATOM 1318 C CA . ILE A 1 158 ? 30.309 -9.157 -28.364 1.00 71.19 158 ILE A CA 1
ATOM 1319 C C . ILE A 1 158 ? 29.407 -9.762 -29.452 1.00 71.19 158 ILE A C 1
ATOM 1321 O O . ILE A 1 158 ? 28.307 -9.259 -29.670 1.00 71.19 158 ILE A O 1
ATOM 1325 N N . GLU A 1 159 ? 29.827 -10.869 -30.078 1.00 74.12 159 GLU A N 1
ATOM 1326 C CA . GLU A 1 159 ? 29.028 -11.572 -31.085 1.00 74.12 159 GLU A CA 1
ATOM 1327 C C . GLU A 1 159 ? 27.771 -12.231 -30.494 1.00 74.12 159 GLU A C 1
ATOM 1329 O O . GLU A 1 159 ? 26.716 -12.198 -31.128 1.00 74.12 159 GLU A O 1
ATOM 1334 N N . ASP A 1 160 ? 27.840 -12.766 -29.271 1.00 75.31 160 ASP A N 1
ATOM 1335 C CA . ASP A 1 160 ? 26.677 -13.363 -28.599 1.00 75.31 160 ASP A CA 1
ATOM 1336 C C . ASP A 1 160 ? 25.622 -12.303 -28.252 1.00 75.31 160 ASP A C 1
ATOM 1338 O O . ASP A 1 160 ? 24.423 -12.499 -28.461 1.00 75.31 160 ASP A O 1
ATOM 1342 N N . LEU A 1 161 ? 26.064 -11.135 -27.773 1.00 75.25 161 LEU A N 1
ATOM 1343 C CA . LEU A 1 161 ? 25.190 -9.979 -27.555 1.00 75.25 161 LEU A CA 1
ATOM 1344 C C . LEU A 1 161 ? 24.548 -9.516 -28.866 1.00 75.25 161 LEU A C 1
ATOM 1346 O O . LEU A 1 161 ? 23.350 -9.231 -28.908 1.00 75.25 161 LEU A O 1
ATOM 1350 N N . ASP A 1 162 ? 25.326 -9.485 -29.944 1.00 80.06 162 ASP A N 1
ATOM 1351 C CA . ASP A 1 162 ? 24.862 -9.077 -31.264 1.00 80.06 162 ASP A CA 1
ATOM 1352 C C . ASP A 1 162 ? 23.765 -10.005 -31.820 1.00 80.06 162 ASP A C 1
ATOM 1354 O O . ASP A 1 162 ? 22.774 -9.539 -32.401 1.00 80.06 162 ASP A O 1
ATOM 1358 N N . GLN A 1 163 ? 23.888 -11.313 -31.571 1.00 81.00 163 GLN A N 1
ATOM 1359 C CA . GLN A 1 163 ? 22.859 -12.307 -31.888 1.00 81.00 163 GLN A CA 1
ATOM 1360 C C . GLN A 1 163 ? 21.597 -12.115 -31.044 1.00 81.00 163 GLN A C 1
ATOM 1362 O O . GLN A 1 163 ? 20.493 -12.129 -31.591 1.00 81.00 163 GLN A O 1
ATOM 1367 N N . VAL A 1 164 ? 21.738 -11.862 -29.739 1.00 81.25 164 VAL A N 1
ATOM 1368 C CA . VAL A 1 164 ? 20.596 -11.599 -28.846 1.00 81.25 164 VAL A CA 1
ATOM 1369 C C . VAL A 1 164 ? 19.807 -10.372 -29.307 1.00 81.25 164 VAL A C 1
ATOM 1371 O O . VAL A 1 164 ? 18.579 -10.420 -29.371 1.00 81.25 164 VAL A O 1
ATOM 1374 N N . PHE A 1 165 ? 20.482 -9.286 -29.693 1.00 81.50 165 PHE A N 1
ATOM 1375 C CA . PHE A 1 165 ? 19.796 -8.105 -30.224 1.00 81.50 165 PHE A CA 1
ATOM 1376 C C . PHE A 1 165 ? 19.121 -8.353 -31.567 1.00 81.50 165 PHE A C 1
ATOM 1378 O O . PHE A 1 165 ? 18.070 -7.773 -31.821 1.00 81.50 165 PHE A O 1
ATOM 1385 N N . SER A 1 166 ? 19.706 -9.197 -32.416 1.00 82.44 166 SER A N 1
ATOM 1386 C CA . SER A 1 166 ? 19.107 -9.548 -33.706 1.00 82.44 166 SER A CA 1
ATOM 1387 C C . SER A 1 166 ? 17.818 -10.355 -33.497 1.00 82.44 166 SER A C 1
ATOM 1389 O O . SER A 1 166 ? 16.780 -10.005 -34.047 1.00 82.44 166 SER A O 1
ATOM 1391 N N . LEU A 1 167 ? 17.835 -11.330 -32.582 1.00 84.12 167 LEU A N 1
ATOM 1392 C CA . LEU A 1 167 ? 16.641 -12.093 -32.200 1.00 84.12 167 LEU A CA 1
ATOM 1393 C C . LEU A 1 167 ? 15.560 -11.215 -31.553 1.00 84.12 167 LEU A C 1
ATOM 1395 O O . LEU A 1 167 ? 14.374 -11.369 -31.844 1.00 84.12 167 LEU A O 1
ATOM 1399 N N . LEU A 1 168 ? 15.950 -10.286 -30.676 1.00 80.38 168 LEU A N 1
ATOM 1400 C CA . LEU A 1 168 ? 15.015 -9.352 -30.043 1.00 80.38 168 LEU A CA 1
ATOM 1401 C C . LEU A 1 168 ? 14.409 -8.364 -31.046 1.00 80.38 168 LEU A C 1
ATOM 1403 O O . LEU A 1 168 ? 13.223 -8.052 -30.934 1.00 80.38 168 LEU A O 1
ATOM 1407 N N . ALA A 1 169 ? 15.199 -7.892 -32.014 1.00 85.56 169 ALA A N 1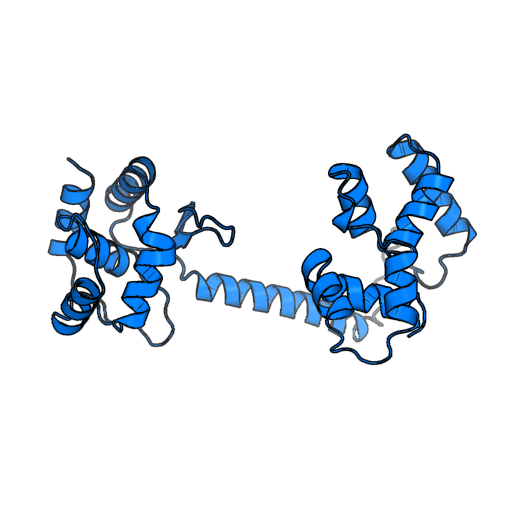
ATOM 1408 C CA . ALA A 1 169 ? 14.745 -7.031 -33.102 1.00 85.56 169 ALA A CA 1
ATOM 1409 C C . ALA A 1 169 ? 13.668 -7.728 -33.941 1.00 85.56 169 ALA A C 1
ATOM 1411 O O . ALA A 1 169 ? 12.592 -7.162 -34.143 1.00 85.56 169 ALA A O 1
ATOM 1412 N N . ASP A 1 170 ? 13.916 -8.981 -34.327 1.00 84.19 170 ASP A N 1
ATOM 1413 C CA . ASP A 1 170 ? 12.973 -9.788 -35.100 1.00 84.19 170 ASP A CA 1
ATOM 1414 C C . ASP A 1 170 ? 11.700 -10.093 -34.299 1.00 84.19 170 ASP A C 1
ATOM 1416 O O . ASP A 1 170 ? 10.588 -9.929 -34.801 1.00 84.19 170 ASP A O 1
ATOM 1420 N N . TYR A 1 171 ? 11.839 -10.471 -33.024 1.00 83.50 171 TYR A N 1
ATOM 1421 C CA . TYR A 1 171 ? 10.701 -10.810 -32.166 1.00 83.50 171 TYR A CA 1
ATOM 1422 C C . TYR A 1 171 ? 9.784 -9.616 -31.880 1.00 83.50 171 TYR A C 1
ATOM 1424 O O . TYR A 1 171 ? 8.562 -9.759 -31.817 1.00 83.50 171 TYR A O 1
ATOM 1432 N N . LYS A 1 172 ? 10.363 -8.429 -31.673 1.00 79.06 172 LYS A N 1
ATOM 1433 C CA . LYS A 1 172 ? 9.611 -7.204 -31.368 1.00 79.06 172 LYS A CA 1
ATOM 1434 C C . LYS A 1 172 ? 9.255 -6.396 -32.622 1.00 79.06 172 LYS A C 1
ATOM 1436 O O . LYS A 1 172 ? 8.524 -5.417 -32.503 1.00 79.06 172 LYS A O 1
ATOM 1441 N N . GLY A 1 173 ? 9.752 -6.786 -33.797 1.00 82.81 173 GLY A N 1
ATOM 1442 C CA . GLY A 1 173 ? 9.506 -6.098 -35.066 1.00 82.81 173 GLY A CA 1
ATOM 1443 C C . GLY A 1 173 ? 10.101 -4.688 -35.132 1.00 82.81 173 GLY A C 1
ATOM 1444 O O . GLY A 1 173 ? 9.526 -3.816 -35.780 1.00 82.81 173 GLY A O 1
ATOM 1445 N N . VAL A 1 174 ? 11.220 -4.437 -34.446 1.00 84.62 174 VAL A N 1
ATOM 1446 C CA . VAL A 1 174 ? 11.868 -3.114 -34.378 1.00 84.62 174 VAL A CA 1
ATOM 1447 C C . VAL A 1 174 ? 13.325 -3.178 -34.830 1.00 84.62 174 VAL A C 1
ATOM 1449 O O . VAL A 1 174 ? 13.992 -4.181 -34.587 1.00 84.62 174 VAL A O 1
ATOM 1452 N N . PRO A 1 175 ? 13.868 -2.112 -35.453 1.00 87.75 175 PRO A N 1
ATOM 1453 C CA . PRO A 1 175 ? 15.255 -2.109 -35.899 1.00 87.75 175 PRO A CA 1
ATOM 1454 C C . PRO A 1 175 ? 16.239 -2.332 -34.748 1.00 87.75 175 PRO A C 1
ATOM 1456 O O . PRO A 1 175 ? 16.152 -1.699 -33.697 1.00 87.75 175 PRO A O 1
ATOM 1459 N N . LYS A 1 176 ? 17.255 -3.162 -34.980 1.00 84.06 176 LYS A N 1
ATOM 1460 C CA . LYS A 1 176 ? 18.334 -3.415 -34.016 1.00 84.06 176 LYS A CA 1
ATOM 1461 C C . LYS A 1 176 ? 19.024 -2.137 -33.535 1.00 84.06 176 LYS A C 1
ATOM 1463 O O . LYS A 1 176 ? 19.258 -1.982 -32.342 1.00 84.06 176 LYS A O 1
ATOM 1468 N N . ALA A 1 177 ? 19.303 -1.204 -34.449 1.00 84.62 177 ALA A N 1
ATOM 1469 C CA . ALA A 1 177 ? 19.908 0.086 -34.114 1.00 84.62 177 ALA A CA 1
ATOM 1470 C C . ALA A 1 177 ? 19.063 0.871 -33.097 1.00 84.62 177 ALA A C 1
ATOM 1472 O O . ALA A 1 177 ? 19.604 1.433 -32.151 1.00 84.62 177 ALA A O 1
ATOM 1473 N N . TYR A 1 178 ? 17.736 0.816 -33.240 1.00 84.62 178 TYR A N 1
ATOM 1474 C CA . TYR A 1 178 ? 16.806 1.439 -32.305 1.00 84.62 178 TYR A CA 1
ATOM 1475 C C . TYR A 1 178 ? 16.861 0.768 -30.924 1.00 84.62 178 TYR A C 1
ATOM 1477 O O . TYR A 1 178 ? 16.898 1.455 -29.909 1.00 84.62 178 TYR A O 1
ATOM 1485 N N . LEU A 1 179 ? 16.937 -0.566 -30.856 1.00 84.25 179 LEU A N 1
ATOM 1486 C CA . LEU A 1 179 ? 17.082 -1.280 -29.580 1.00 84.25 179 LEU A CA 1
ATOM 1487 C C . LEU A 1 179 ? 18.395 -0.950 -28.866 1.00 84.25 179 LEU A C 1
ATOM 1489 O O . LEU A 1 179 ? 18.397 -0.773 -27.649 1.00 84.25 179 LEU A O 1
ATOM 1493 N N . VAL A 1 180 ? 19.497 -0.847 -29.609 1.00 86.12 180 VAL A N 1
ATOM 1494 C CA . VAL A 1 180 ? 20.808 -0.486 -29.055 1.00 86.12 180 VAL A CA 1
ATOM 1495 C C . VAL A 1 180 ? 20.796 0.948 -28.525 1.00 86.12 180 VAL A C 1
ATOM 1497 O O . VAL A 1 180 ? 21.246 1.186 -27.405 1.00 86.12 180 VAL A O 1
ATOM 1500 N N . GLU A 1 181 ? 20.225 1.891 -29.276 1.00 86.38 181 GLU A N 1
ATOM 1501 C CA . GLU A 1 181 ? 20.075 3.287 -28.851 1.00 86.38 181 GLU A CA 1
ATOM 1502 C C . GLU A 1 181 ? 19.207 3.406 -27.590 1.00 86.38 181 GLU A C 1
ATOM 1504 O O . GLU A 1 181 ? 19.585 4.067 -26.619 1.00 86.38 181 GLU A O 1
ATOM 1509 N N . ARG A 1 182 ? 18.069 2.703 -27.545 1.00 86.12 182 ARG A N 1
ATOM 1510 C CA . ARG A 1 182 ? 17.211 2.691 -26.354 1.00 86.12 182 ARG A CA 1
ATOM 1511 C C . ARG A 1 182 ? 17.900 2.036 -25.175 1.00 86.12 182 ARG A C 1
ATOM 1513 O O . ARG A 1 182 ? 17.868 2.588 -24.082 1.00 86.12 182 ARG A O 1
ATOM 1520 N N . LEU A 1 183 ? 18.600 0.925 -25.371 1.00 87.44 183 LEU A N 1
ATOM 1521 C CA . LEU A 1 183 ? 19.340 0.303 -24.280 1.00 87.44 183 LEU A CA 1
ATOM 1522 C C . 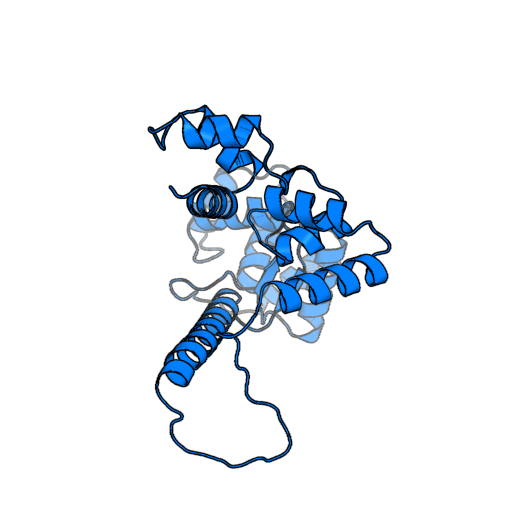LEU A 1 183 ? 20.473 1.209 -23.767 1.00 87.44 183 LEU A C 1
ATOM 1524 O O . LEU A 1 183 ? 20.717 1.256 -22.558 1.00 87.44 183 LEU A O 1
ATOM 1528 N N . HIS A 1 184 ? 21.112 1.983 -24.649 1.00 87.44 184 HIS A N 1
ATOM 1529 C CA . HIS A 1 184 ? 22.061 3.017 -24.249 1.00 87.44 184 HIS A CA 1
ATOM 1530 C C . HIS A 1 184 ? 21.393 4.063 -23.351 1.00 87.44 184 HIS A C 1
ATOM 1532 O O . HIS A 1 184 ? 21.897 4.319 -22.260 1.00 87.44 184 HIS A O 1
ATOM 1538 N N . GLN A 1 185 ? 20.230 4.599 -23.728 1.00 86.81 185 GLN A N 1
ATOM 1539 C CA . GLN A 1 185 ? 19.464 5.552 -22.907 1.00 86.81 185 GLN A CA 1
ATOM 1540 C C . GLN A 1 185 ? 18.958 4.946 -21.586 1.00 86.81 185 GLN A C 1
ATOM 1542 O O . GLN A 1 185 ? 18.709 5.667 -20.622 1.00 86.81 185 GLN A O 1
ATOM 1547 N N . LEU A 1 186 ? 18.837 3.620 -21.512 1.00 89.19 186 LEU A N 1
ATOM 1548 C CA . LEU A 1 186 ? 18.382 2.863 -20.340 1.00 89.19 186 LEU A CA 1
ATOM 1549 C C . LEU A 1 186 ? 19.530 2.311 -19.487 1.00 89.19 186 LEU A C 1
ATOM 1551 O O . LEU A 1 186 ? 19.316 1.503 -18.582 1.00 89.19 186 LEU A O 1
ATOM 1555 N N . SER A 1 187 ? 20.761 2.769 -19.729 1.00 88.50 187 SER A N 1
ATOM 1556 C CA . SER A 1 187 ? 21.949 2.358 -18.967 1.00 88.50 187 SER A CA 1
ATOM 1557 C C . SER A 1 187 ? 22.233 0.852 -19.030 1.00 88.50 187 SER A C 1
ATOM 1559 O O . SER A 1 187 ? 22.668 0.262 -18.040 1.00 88.50 187 SER A O 1
ATOM 1561 N N . GLY A 1 188 ? 21.958 0.209 -20.168 1.00 82.62 188 GLY A N 1
ATOM 1562 C CA . GLY A 1 188 ? 22.237 -1.216 -20.351 1.00 82.62 188 GLY A CA 1
ATOM 1563 C C . GLY A 1 188 ? 21.218 -2.161 -19.708 1.00 82.62 188 GLY A C 1
ATOM 1564 O O . GLY A 1 188 ? 21.489 -3.356 -19.620 1.00 82.62 188 GLY A O 1
ATOM 1565 N N . ASN A 1 189 ? 20.077 -1.668 -19.208 1.00 86.19 189 ASN A N 1
ATOM 1566 C CA . ASN A 1 189 ? 19.119 -2.506 -18.488 1.00 86.19 189 ASN A CA 1
ATOM 1567 C C . ASN A 1 189 ? 18.010 -3.070 -19.400 1.00 86.19 189 ASN A C 1
ATOM 1569 O O . ASN A 1 189 ? 17.177 -2.329 -19.920 1.00 86.19 189 ASN A O 1
ATOM 1573 N N . PHE A 1 190 ? 17.985 -4.398 -19.550 1.00 82.56 190 PHE A N 1
ATOM 1574 C CA . PHE A 1 190 ? 17.011 -5.105 -20.389 1.00 82.56 190 PHE A CA 1
ATOM 1575 C C . PHE A 1 190 ? 15.587 -5.144 -19.806 1.00 82.56 190 PHE A C 1
ATOM 1577 O O . PHE A 1 190 ? 14.629 -5.204 -20.572 1.00 82.56 190 PHE A O 1
ATOM 1584 N N . GLU A 1 191 ? 15.419 -5.082 -18.481 1.00 83.94 191 GLU A N 1
ATOM 1585 C CA . GLU A 1 191 ? 14.090 -5.048 -17.845 1.00 83.94 191 GLU A CA 1
ATOM 1586 C C . GLU A 1 191 ? 13.390 -3.710 -18.114 1.00 83.94 191 GLU A C 1
ATOM 1588 O O . GLU A 1 191 ? 12.222 -3.673 -18.496 1.00 83.94 191 GLU A O 1
ATOM 1593 N N . ASP A 1 192 ? 14.131 -2.607 -17.980 1.00 84.00 192 ASP A N 1
ATOM 1594 C CA . ASP A 1 192 ? 13.672 -1.263 -18.317 1.00 84.00 192 ASP A CA 1
ATOM 1595 C C . ASP A 1 192 ? 13.428 -1.133 -19.834 1.00 84.00 192 ASP A C 1
ATOM 1597 O O . ASP A 1 192 ? 12.523 -0.403 -20.231 1.00 84.00 192 ASP A O 1
ATOM 1601 N N . LEU A 1 193 ? 14.165 -1.869 -20.685 1.00 83.75 193 LEU A N 1
ATOM 1602 C CA . LEU A 1 193 ? 13.914 -1.923 -22.133 1.00 83.75 193 LEU A CA 1
ATOM 1603 C C . LEU A 1 193 ? 12.601 -2.639 -22.458 1.00 83.75 193 LEU A C 1
ATOM 1605 O O . LEU A 1 193 ? 11.816 -2.126 -23.251 1.00 83.75 193 LEU A O 1
ATOM 1609 N N . ASP A 1 194 ? 12.324 -3.791 -21.843 1.00 83.00 194 ASP A N 1
ATOM 1610 C CA . ASP A 1 194 ? 11.039 -4.472 -22.042 1.00 83.00 194 ASP A CA 1
ATOM 1611 C C . ASP A 1 194 ? 9.869 -3.650 -21.473 1.00 83.00 194 ASP A C 1
ATOM 1613 O O . ASP A 1 194 ? 8.804 -3.597 -22.088 1.00 83.00 194 ASP A O 1
ATOM 1617 N N . GLY A 1 195 ? 10.082 -2.947 -20.354 1.00 82.38 195 GLY A N 1
ATOM 1618 C CA . GLY A 1 195 ? 9.138 -1.966 -19.814 1.00 82.38 195 GLY A CA 1
ATOM 1619 C C . GLY A 1 195 ? 8.847 -0.834 -20.801 1.00 82.38 195 GLY A C 1
ATOM 1620 O O . GLY A 1 195 ? 7.689 -0.617 -21.154 1.00 82.38 195 GLY A O 1
ATOM 1621 N N . PHE A 1 196 ? 9.892 -0.179 -21.316 1.00 85.19 196 PHE A N 1
ATOM 1622 C CA . PHE A 1 196 ? 9.781 0.896 -22.304 1.00 85.19 196 PHE A CA 1
ATOM 1623 C C . PHE A 1 196 ? 9.072 0.437 -23.582 1.00 85.19 196 PHE A C 1
ATOM 1625 O O . PHE A 1 196 ? 8.156 1.104 -24.045 1.00 85.19 196 PHE A O 1
ATOM 1632 N N . LEU A 1 197 ? 9.423 -0.729 -24.128 1.00 82.88 197 LEU A N 1
ATOM 1633 C CA . LEU A 1 197 ? 8.788 -1.246 -25.346 1.00 82.88 197 LEU A CA 1
ATOM 1634 C C . LEU A 1 197 ? 7.296 -1.576 -25.157 1.00 82.88 197 LEU A C 1
ATOM 1636 O O . LEU A 1 197 ? 6.561 -1.635 -26.139 1.00 82.88 197 LEU A O 1
ATOM 1640 N N . LYS A 1 198 ? 6.840 -1.805 -23.919 1.00 82.88 198 LYS A N 1
ATOM 1641 C CA . LYS A 1 198 ? 5.427 -2.062 -23.598 1.00 82.88 198 LYS A CA 1
ATOM 1642 C C . LYS A 1 198 ? 4.628 -0.786 -23.362 1.00 82.88 198 LYS A C 1
ATOM 1644 O O . LYS A 1 198 ? 3.460 -0.736 -23.736 1.00 82.88 198 LYS A O 1
ATOM 1649 N N . THR A 1 199 ? 5.218 0.207 -22.698 1.00 82.81 199 THR A N 1
ATOM 1650 C CA . THR A 1 199 ? 4.501 1.415 -22.254 1.00 82.81 199 THR A CA 1
ATOM 1651 C C . THR A 1 199 ? 4.795 2.650 -23.098 1.00 82.81 199 THR A C 1
ATOM 1653 O O . THR A 1 199 ? 4.036 3.612 -23.027 1.00 82.81 199 THR A O 1
ATOM 1656 N N . ASN A 1 200 ? 5.873 2.626 -23.885 1.00 80.75 200 ASN A N 1
ATOM 1657 C CA . ASN A 1 200 ? 6.431 3.758 -24.623 1.00 80.75 200 ASN A CA 1
ATOM 1658 C C . ASN A 1 200 ? 6.615 5.011 -23.745 1.00 80.75 200 ASN A C 1
ATOM 1660 O O . ASN A 1 200 ? 6.318 6.132 -24.152 1.00 80.75 200 ASN A O 1
ATOM 1664 N N . ASP A 1 201 ? 7.038 4.797 -22.498 1.00 81.94 201 ASP A N 1
ATOM 1665 C CA . ASP A 1 201 ? 7.152 5.839 -21.482 1.00 81.94 201 ASP A CA 1
ATOM 1666 C C . ASP A 1 201 ? 8.565 6.448 -21.460 1.00 81.94 201 ASP A C 1
ATOM 1668 O O . ASP A 1 201 ? 9.537 5.823 -21.026 1.00 81.94 201 ASP A O 1
ATOM 1672 N N . ASP A 1 202 ? 8.673 7.712 -21.872 1.00 78.69 202 ASP A N 1
ATOM 1673 C CA . ASP A 1 202 ? 9.932 8.468 -21.925 1.00 78.69 202 ASP A CA 1
ATOM 1674 C C . ASP A 1 202 ? 10.570 8.706 -20.543 1.00 78.69 202 ASP A C 1
ATOM 1676 O O . ASP A 1 202 ? 11.733 9.111 -20.435 1.00 78.69 202 ASP A O 1
ATOM 1680 N N . THR A 1 203 ? 9.864 8.435 -19.438 1.00 80.44 203 THR A N 1
ATOM 1681 C CA . THR A 1 203 ? 10.464 8.495 -18.097 1.00 80.44 203 THR A CA 1
ATOM 1682 C C . THR A 1 203 ? 11.553 7.441 -17.891 1.00 80.44 203 THR A C 1
ATOM 1684 O O . THR A 1 203 ? 12.431 7.641 -17.048 1.00 80.44 203 THR A O 1
ATOM 1687 N N . TYR A 1 204 ? 11.586 6.387 -18.705 1.00 80.81 204 TYR A N 1
ATOM 1688 C CA . TYR A 1 204 ? 12.624 5.363 -18.653 1.00 80.81 204 TYR A CA 1
ATOM 1689 C C . TYR A 1 204 ? 13.949 5.854 -19.254 1.00 80.81 204 TYR A C 1
ATOM 1691 O O . TYR A 1 204 ? 15.004 5.638 -18.659 1.00 80.81 204 TYR A O 1
ATOM 1699 N N . CYS A 1 205 ? 13.902 6.570 -20.378 1.00 87.31 205 CYS A N 1
ATOM 1700 C CA . CYS A 1 205 ? 15.083 6.955 -21.155 1.00 87.31 205 CYS A CA 1
ATOM 1701 C C . CYS A 1 205 ? 15.779 8.203 -20.602 1.00 87.31 205 CYS A C 1
ATOM 1703 O O . CYS A 1 205 ? 15.134 9.234 -20.419 1.00 87.31 205 CYS A O 1
ATOM 1705 N N . PHE A 1 206 ? 17.089 8.142 -20.371 1.00 88.62 206 PHE A N 1
ATOM 1706 C CA . PHE A 1 206 ? 17.884 9.333 -20.067 1.00 88.62 206 PHE A CA 1
ATOM 1707 C C . PHE A 1 206 ? 18.158 10.136 -21.339 1.00 88.62 206 PHE A C 1
ATOM 1709 O O . PHE A 1 206 ? 18.553 9.569 -22.359 1.00 88.62 206 PHE A O 1
ATOM 1716 N N . LEU A 1 207 ? 17.933 11.447 -21.262 1.00 88.12 207 LEU A N 1
ATOM 1717 C CA . LEU A 1 207 ? 18.251 12.390 -22.334 1.00 88.12 207 LEU A CA 1
ATOM 1718 C C . LEU A 1 207 ? 19.702 12.870 -22.218 1.00 88.12 207 LEU A C 1
ATOM 1720 O O . LEU A 1 207 ? 20.270 12.888 -21.126 1.00 88.12 207 LEU A O 1
ATOM 1724 N N . GLU A 1 208 ? 20.284 13.331 -23.325 1.00 85.12 208 GLU A N 1
ATOM 1725 C CA . GLU A 1 208 ? 21.657 13.859 -23.336 1.00 85.12 208 GLU A CA 1
ATOM 1726 C C . GLU A 1 208 ? 21.837 15.024 -22.351 1.00 85.12 208 GLU A C 1
ATOM 1728 O O . GLU A 1 208 ? 22.829 15.090 -21.631 1.00 85.12 208 GLU A O 1
ATOM 1733 N N . GLU A 1 209 ? 20.840 15.901 -22.242 1.00 84.25 209 GLU A N 1
ATOM 1734 C CA . GLU A 1 209 ? 20.813 17.016 -21.288 1.00 84.25 209 GLU A CA 1
ATOM 1735 C C . GLU A 1 209 ? 20.875 16.533 -19.828 1.00 84.25 209 GLU A C 1
ATOM 1737 O O . GLU A 1 209 ? 21.547 17.128 -18.983 1.00 84.25 209 GLU A O 1
ATOM 1742 N N . GLU A 1 210 ? 20.201 15.418 -19.527 1.00 85.00 210 GLU A N 1
ATOM 1743 C CA . GLU A 1 210 ? 20.203 14.798 -18.200 1.00 85.00 210 GLU A CA 1
ATOM 1744 C C . GLU A 1 210 ? 21.564 14.136 -17.917 1.00 85.00 210 GLU A C 1
ATOM 1746 O O . GLU A 1 210 ? 22.056 14.190 -16.789 1.00 85.00 210 GLU A O 1
ATOM 1751 N N . ASP A 1 211 ? 22.221 13.579 -18.937 1.00 85.69 211 ASP A N 1
ATOM 1752 C CA . ASP A 1 211 ? 23.585 13.060 -18.823 1.00 85.69 211 ASP A CA 1
ATOM 1753 C C . ASP A 1 211 ? 24.617 14.165 -18.610 1.00 85.69 211 ASP A C 1
ATOM 1755 O O . ASP A 1 211 ? 25.539 13.989 -17.812 1.00 85.69 211 ASP A O 1
ATOM 1759 N N . HIS A 1 212 ? 24.471 15.304 -19.292 1.00 83.69 212 HIS A N 1
ATOM 1760 C CA . HIS A 1 212 ? 25.305 16.484 -19.071 1.00 83.69 212 HIS A CA 1
ATOM 1761 C C . HIS A 1 212 ? 25.184 16.969 -17.627 1.00 83.69 212 HIS A C 1
ATOM 1763 O O . HIS A 1 212 ? 26.200 17.142 -16.952 1.00 83.69 212 HIS A O 1
ATOM 1769 N N . LEU A 1 213 ? 23.956 17.055 -17.108 1.00 83.69 213 LEU A N 1
ATOM 1770 C CA . LEU A 1 213 ? 23.706 17.404 -15.712 1.00 83.69 213 LEU A CA 1
ATOM 1771 C C . LEU A 1 213 ? 24.408 16.438 -14.738 1.00 83.69 213 LEU A C 1
ATOM 1773 O O . LEU A 1 213 ? 25.048 16.873 -13.783 1.00 83.69 213 LEU A O 1
ATOM 1777 N N . LEU A 1 214 ? 24.341 15.127 -14.988 1.00 81.44 214 LEU A N 1
ATOM 1778 C CA . LEU A 1 214 ? 25.003 14.110 -14.157 1.00 81.44 214 LEU A CA 1
ATOM 1779 C C . LEU A 1 214 ? 26.542 14.128 -14.281 1.00 81.44 214 LEU A C 1
ATOM 1781 O O . LEU A 1 214 ? 27.262 13.735 -13.353 1.00 81.44 214 LEU A O 1
ATOM 1785 N N . LYS A 1 215 ? 27.073 14.577 -15.423 1.00 79.50 215 LYS A N 1
ATOM 1786 C CA . LYS A 1 215 ? 28.516 14.686 -15.682 1.00 79.50 215 LYS A CA 1
ATOM 1787 C C . LYS A 1 215 ? 29.138 15.964 -15.128 1.00 79.50 215 LYS A C 1
ATOM 1789 O O . LYS A 1 215 ? 30.293 15.907 -14.713 1.00 79.50 215 LYS A O 1
ATOM 1794 N N . GLU A 1 216 ? 28.425 17.076 -15.080 1.00 71.31 216 GLU A N 1
ATOM 1795 C CA . GLU A 1 216 ? 28.990 18.359 -14.642 1.00 71.31 216 GLU A CA 1
ATOM 1796 C C . GLU A 1 216 ? 28.757 18.629 -13.154 1.00 71.31 216 GLU A C 1
ATOM 1798 O O . GLU A 1 216 ? 29.614 19.199 -12.475 1.00 71.31 216 GLU A O 1
ATOM 1803 N N . ASP A 1 217 ? 27.635 18.163 -12.609 1.00 62.41 217 ASP A N 1
ATOM 1804 C CA . ASP A 1 217 ? 27.243 18.504 -11.250 1.00 62.41 217 ASP A CA 1
ATOM 1805 C C . ASP A 1 217 ? 27.847 17.515 -10.235 1.00 62.41 217 ASP A C 1
ATOM 1807 O O . ASP A 1 217 ? 27.364 16.404 -10.003 1.00 62.41 217 ASP A O 1
ATOM 1811 N N . HIS A 1 218 ? 28.974 17.906 -9.632 1.00 61.06 218 HIS A N 1
ATOM 1812 C CA . HIS A 1 218 ? 29.637 17.138 -8.570 1.00 61.06 218 HIS A CA 1
ATOM 1813 C C . HIS A 1 218 ? 28.868 17.171 -7.241 1.00 61.06 218 HIS A C 1
ATOM 1815 O O . HIS A 1 218 ? 29.192 16.413 -6.320 1.00 61.06 218 HIS A O 1
ATOM 1821 N N . ASN A 1 219 ? 27.855 18.034 -7.123 1.00 60.69 219 ASN A N 1
ATOM 1822 C CA . ASN A 1 219 ? 27.135 18.251 -5.886 1.00 60.69 219 ASN A CA 1
ATOM 1823 C C . ASN A 1 219 ? 25.827 17.447 -5.885 1.00 60.69 219 ASN A C 1
ATOM 1825 O O . ASN A 1 219 ? 24.799 17.887 -6.393 1.00 60.69 219 ASN A O 1
ATOM 1829 N N . LYS A 1 220 ? 25.853 16.255 -5.267 1.00 62.72 220 LYS A N 1
ATOM 1830 C CA . LYS A 1 220 ? 24.725 15.293 -5.213 1.00 62.72 220 LYS A CA 1
ATOM 1831 C C . LYS A 1 220 ? 23.416 15.860 -4.634 1.00 62.72 220 LYS A C 1
ATOM 1833 O O . LYS A 1 220 ? 22.381 15.203 -4.716 1.00 62.72 220 LYS A O 1
ATOM 1838 N N . GLU A 1 221 ? 23.449 17.056 -4.051 1.00 63.44 221 GLU A N 1
ATOM 1839 C CA . GLU A 1 221 ? 22.294 17.745 -3.476 1.00 63.44 221 GLU A CA 1
ATOM 1840 C C . GLU A 1 221 ? 21.702 18.865 -4.340 1.00 63.44 221 GLU A C 1
ATOM 1842 O O . GLU A 1 221 ? 20.722 19.487 -3.917 1.00 63.44 221 GLU A O 1
ATOM 1847 N N . SER A 1 222 ? 22.249 19.103 -5.534 1.00 73.12 222 SER A N 1
ATOM 1848 C CA . SER A 1 222 ? 21.756 20.115 -6.466 1.00 73.12 222 SER A CA 1
ATOM 1849 C C . SER A 1 222 ? 20.245 19.976 -6.719 1.00 73.12 222 SER A C 1
ATOM 1851 O O . SER A 1 222 ? 19.749 18.857 -6.915 1.00 73.12 222 SER A O 1
ATOM 1853 N N . PRO A 1 223 ? 19.479 21.087 -6.729 1.00 76.38 223 PRO A N 1
ATOM 1854 C CA . PRO A 1 223 ? 18.042 21.066 -7.004 1.00 76.38 223 PRO A CA 1
ATOM 1855 C C . PRO A 1 223 ? 17.686 20.335 -8.305 1.00 76.38 223 PRO A C 1
ATOM 1857 O O . PRO A 1 223 ? 16.661 19.655 -8.367 1.00 76.38 223 PRO A O 1
ATOM 1860 N N . ALA A 1 224 ? 18.558 20.417 -9.313 1.00 76.88 224 ALA A N 1
ATOM 1861 C CA . ALA A 1 224 ? 18.381 19.754 -10.599 1.00 76.88 224 ALA A CA 1
ATOM 1862 C C . ALA A 1 224 ? 18.503 18.221 -10.484 1.00 76.88 224 ALA A C 1
ATOM 1864 O O . ALA A 1 224 ? 17.654 17.493 -11.000 1.00 76.88 224 ALA A O 1
ATOM 1865 N N . ILE A 1 225 ? 19.474 17.717 -9.711 1.00 77.94 225 ILE A N 1
ATOM 1866 C CA . ILE A 1 225 ? 19.613 16.279 -9.422 1.00 77.94 225 ILE A CA 1
ATOM 1867 C C . ILE A 1 225 ? 18.423 15.771 -8.597 1.00 77.94 225 ILE A C 1
ATOM 1869 O O . ILE A 1 225 ? 17.890 14.697 -8.879 1.00 77.94 225 ILE A O 1
ATOM 1873 N N . ARG A 1 226 ? 17.946 16.540 -7.606 1.00 79.88 226 ARG A N 1
ATOM 1874 C CA . ARG A 1 226 ? 16.756 16.167 -6.813 1.00 79.88 226 ARG A CA 1
ATOM 1875 C C . ARG A 1 226 ? 15.506 16.050 -7.689 1.00 79.88 226 ARG A C 1
ATOM 1877 O O . ARG A 1 226 ? 14.703 15.135 -7.494 1.00 79.88 226 ARG A O 1
ATOM 1884 N N . LEU A 1 227 ? 15.349 16.949 -8.661 1.00 82.31 227 LEU A N 1
ATOM 1885 C CA . LEU A 1 227 ? 14.244 16.912 -9.618 1.00 82.31 227 LEU A CA 1
ATOM 1886 C C . LEU A 1 227 ? 14.349 15.699 -10.555 1.00 82.31 227 LEU A C 1
ATOM 1888 O O . LEU A 1 227 ? 13.353 15.007 -10.767 1.00 82.31 227 LEU A O 1
ATOM 1892 N N . LEU A 1 228 ? 15.554 15.378 -11.032 1.00 82.19 228 LEU A N 1
ATOM 1893 C CA . LEU A 1 228 ? 15.811 14.193 -11.853 1.00 82.19 228 LEU A CA 1
ATOM 1894 C C . LEU A 1 228 ? 15.524 12.888 -11.091 1.00 82.19 228 LEU A C 1
ATOM 1896 O O . LEU A 1 228 ? 14.852 11.999 -11.614 1.00 82.19 228 LEU A O 1
ATOM 1900 N N . ILE A 1 229 ? 15.944 12.797 -9.824 1.00 83.75 229 ILE A N 1
ATOM 1901 C CA . ILE A 1 229 ? 15.631 11.666 -8.936 1.00 83.75 229 ILE A CA 1
ATOM 1902 C C . ILE A 1 229 ? 14.119 11.526 -8.739 1.00 83.75 229 ILE A C 1
ATOM 1904 O O . ILE A 1 229 ? 13.607 10.408 -8.737 1.00 83.75 229 ILE A O 1
ATOM 1908 N N . ARG A 1 230 ? 13.386 12.635 -8.602 1.00 82.00 230 ARG A N 1
ATOM 1909 C CA . ARG A 1 230 ? 11.923 12.603 -8.478 1.00 82.00 230 ARG A CA 1
ATOM 1910 C C . ARG A 1 230 ? 11.239 12.145 -9.770 1.00 82.00 230 ARG A C 1
ATOM 1912 O O . ARG A 1 230 ? 10.233 11.452 -9.690 1.00 82.00 230 ARG A O 1
ATOM 1919 N N . LYS A 1 231 ? 11.779 12.524 -10.932 1.00 83.75 231 LYS A N 1
ATOM 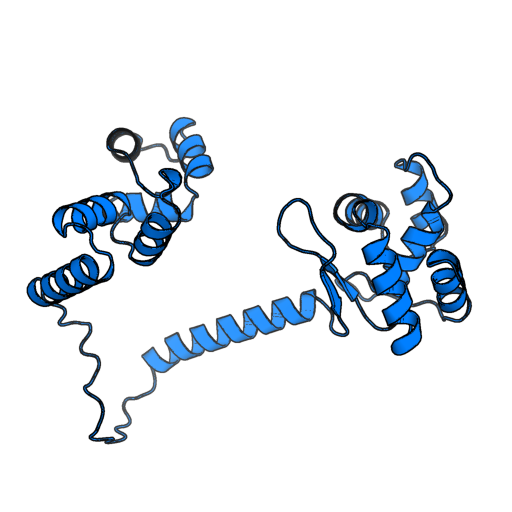1920 C CA . LYS A 1 231 ? 11.236 12.186 -12.257 1.00 83.75 231 LYS A CA 1
ATOM 1921 C C . LYS A 1 231 ? 11.501 10.730 -12.650 1.00 83.75 231 LYS A C 1
ATOM 1923 O O . LYS A 1 231 ? 10.614 10.088 -13.196 1.00 83.75 231 LYS A O 1
ATOM 1928 N N . LYS A 1 232 ? 12.708 10.213 -12.391 1.00 82.56 232 LYS A N 1
ATOM 1929 C CA . LYS A 1 232 ? 13.151 8.897 -12.894 1.00 82.56 232 LYS A CA 1
ATOM 1930 C C . LYS A 1 232 ? 13.415 7.848 -11.814 1.00 82.56 232 LYS A C 1
ATOM 1932 O O . LYS A 1 232 ? 13.559 6.670 -12.126 1.00 82.56 232 LYS A O 1
ATOM 1937 N N . GLY A 1 233 ? 13.442 8.243 -10.546 1.00 85.06 233 GLY A N 1
ATOM 1938 C CA . GLY A 1 233 ? 13.718 7.358 -9.420 1.00 85.06 233 GLY A CA 1
ATOM 1939 C C . GLY A 1 233 ? 15.208 7.253 -9.093 1.00 85.06 233 GLY A C 1
ATOM 1940 O O . GLY A 1 233 ? 16.080 7.244 -9.964 1.00 85.06 233 GLY A O 1
ATOM 1941 N N . ILE A 1 234 ? 15.507 7.146 -7.797 1.00 83.38 234 ILE A N 1
ATOM 1942 C CA . ILE A 1 234 ? 16.882 7.176 -7.279 1.00 83.38 234 ILE A CA 1
ATOM 1943 C C . ILE A 1 234 ? 17.742 6.007 -7.781 1.00 83.38 234 ILE A C 1
ATOM 1945 O O . ILE A 1 234 ? 18.914 6.197 -8.095 1.00 83.38 234 ILE A O 1
ATOM 1949 N N . SER A 1 235 ? 17.154 4.815 -7.917 1.00 85.06 235 SER A N 1
ATOM 1950 C CA . SER A 1 235 ? 17.848 3.607 -8.377 1.00 85.06 235 SER A CA 1
ATOM 1951 C C . SER A 1 235 ? 18.315 3.728 -9.829 1.00 85.06 235 SER A C 1
ATOM 1953 O O . SER A 1 235 ? 19.438 3.340 -10.151 1.00 85.06 235 SER A O 1
ATOM 1955 N N . ARG A 1 236 ? 17.488 4.317 -10.702 1.00 85.31 236 ARG A N 1
ATOM 1956 C CA . ARG A 1 236 ? 17.823 4.538 -12.115 1.00 85.31 236 ARG A CA 1
ATOM 1957 C C . ARG A 1 236 ? 18.919 5.583 -12.274 1.00 85.31 236 ARG A C 1
ATOM 1959 O O . ARG A 1 236 ? 19.863 5.355 -13.022 1.00 85.31 236 ARG A O 1
ATOM 1966 N N . VAL A 1 237 ? 18.849 6.679 -11.516 1.00 84.62 237 VAL A N 1
ATOM 1967 C CA . VAL A 1 237 ? 19.890 7.722 -11.522 1.00 84.62 237 VAL A CA 1
ATOM 1968 C C . VAL A 1 237 ? 21.238 7.169 -11.045 1.00 84.62 237 VAL A C 1
ATOM 1970 O O . VAL A 1 237 ? 22.263 7.417 -11.675 1.00 84.62 237 VAL A O 1
ATOM 1973 N N . GLN A 1 238 ? 21.254 6.359 -9.982 1.00 83.31 238 GLN A N 1
ATOM 1974 C CA . GLN A 1 238 ? 22.482 5.704 -9.510 1.00 83.31 238 GLN A CA 1
ATOM 1975 C C . GLN A 1 238 ? 23.073 4.748 -10.551 1.00 83.31 238 GLN A C 1
ATOM 1977 O O . GLN A 1 238 ? 24.287 4.726 -10.757 1.00 83.31 238 GLN A O 1
ATOM 1982 N N . ARG A 1 239 ? 22.224 3.976 -11.239 1.00 86.94 239 ARG A N 1
ATOM 1983 C CA . ARG A 1 239 ? 22.663 3.095 -12.325 1.00 86.94 239 ARG A CA 1
ATOM 1984 C C . ARG A 1 239 ? 23.234 3.892 -13.498 1.00 86.94 239 ARG A C 1
ATOM 1986 O O . ARG A 1 239 ? 24.264 3.491 -14.034 1.00 86.94 239 ARG A O 1
ATOM 1993 N N . ARG A 1 240 ? 22.615 5.026 -13.852 1.00 87.69 240 ARG A N 1
ATOM 1994 C CA . ARG A 1 240 ? 23.105 5.910 -14.919 1.00 87.69 240 ARG A CA 1
ATOM 1995 C C . ARG A 1 240 ? 24.477 6.485 -14.592 1.00 87.69 240 ARG A C 1
ATOM 1997 O O . ARG A 1 240 ? 25.354 6.442 -15.442 1.00 87.69 240 ARG A O 1
ATOM 2004 N N . LEU A 1 241 ? 24.698 6.933 -13.355 1.00 83.38 241 LEU A N 1
ATOM 2005 C CA . LEU A 1 241 ? 26.012 7.414 -12.909 1.00 83.38 241 LEU A CA 1
ATOM 2006 C C . LEU A 1 241 ? 27.098 6.343 -13.074 1.00 83.38 241 LEU A C 1
ATOM 2008 O O . LEU A 1 241 ? 28.126 6.613 -13.692 1.00 83.38 241 LEU A O 1
ATOM 2012 N N . LYS A 1 242 ? 26.818 5.106 -12.639 1.00 84.62 242 LYS A N 1
ATOM 2013 C CA . LYS A 1 242 ? 27.739 3.974 -12.812 1.00 84.62 242 LYS A CA 1
ATOM 2014 C C . LYS A 1 242 ? 27.999 3.658 -14.290 1.00 84.62 242 LYS A C 1
ATOM 2016 O O . LYS A 1 242 ? 29.131 3.370 -14.663 1.00 84.62 242 LYS A O 1
ATOM 2021 N N . TYR A 1 243 ? 26.962 3.715 -15.127 1.00 86.12 243 TYR A N 1
ATOM 2022 C CA . TYR A 1 243 ? 27.063 3.495 -16.574 1.00 86.12 243 TYR A CA 1
ATOM 2023 C C . TYR A 1 243 ? 27.918 4.566 -17.269 1.00 86.12 243 TYR A C 1
ATOM 2025 O O . TYR A 1 243 ? 28.691 4.251 -18.167 1.00 86.12 243 TYR A O 1
ATOM 2033 N N . LEU A 1 244 ? 27.829 5.818 -16.814 1.00 83.25 244 LEU A N 1
ATOM 2034 C CA . LEU A 1 244 ? 28.657 6.931 -17.287 1.00 83.25 244 LEU A CA 1
ATOM 2035 C C . LEU A 1 244 ? 30.086 6.924 -16.705 1.00 83.25 244 LEU A C 1
ATOM 2037 O O . LEU A 1 244 ? 30.886 7.783 -17.073 1.00 83.25 244 LEU A O 1
ATOM 2041 N N . GLY A 1 245 ? 30.418 5.974 -15.822 1.00 74.19 245 GLY A N 1
ATOM 2042 C CA . GLY A 1 245 ? 31.753 5.817 -15.235 1.00 74.19 245 GLY A CA 1
ATOM 2043 C C . GLY A 1 245 ? 32.039 6.706 -14.020 1.00 74.19 245 GLY A C 1
ATOM 2044 O O . GLY A 1 245 ? 33.206 6.997 -13.759 1.00 74.19 245 GLY A O 1
ATOM 2045 N N . LYS A 1 246 ? 31.004 7.149 -13.293 1.00 58.97 246 LYS A N 1
ATOM 2046 C CA . LYS A 1 246 ? 31.114 7.939 -12.055 1.00 58.97 246 LYS A CA 1
ATOM 2047 C C . LYS A 1 246 ? 30.706 7.178 -10.794 1.00 58.97 246 LYS A C 1
ATOM 2049 O O . LYS A 1 246 ? 29.889 6.234 -10.889 1.00 58.97 246 LYS A O 1
#

pLDDT: mean 79.51, std 14.6, range [38.12, 94.94]

Organism: NCBI:txid65129